Protein AF-A0A821MLI3-F1 (afdb_monomer_lite)

pLDDT: mean 76.92, std 22.89, range [30.97, 98.38]

Sequence (376 aa):
MLDHEKDLEELNEKHSKSLQEERNQSDKREQDLKNELDFIKSSFHSYKINLDKDSTEKVQIKIDEALEDIKKEFRQKEEEMNQKINEAVIKERKNLNARQKMEIENLRKQHQKEIDTIHKTFADSAFDRTRVETLTKELTSTKLELDDTKERATNLALQLKDLEIQHAETTRQLNDFRTRFDEKTKEIEKLYAGRLDQLQLQNADLRNMYMKKCAELVDERALTKQKIDEQVNFTRKQLQRKLLNIRITSAVPLSTDNQTRRLSTCATASQYELSPTRCRSAFATSRPVSATNNISEIDNNNTTDFTLHNIRRETKLRRRASLPITEEEQDIVRYLTSTSVIRRPDSLLSKYNFEYEPTMIKNLSLQDLQETFKSQ

Foldseek 3Di:
DVPVVVVVVVVVVVVVVVVVVVVVVVVVVVVVVVVVVVVVVVVVVVVVVVVVVVVVVVVVVVVVVVVVVVVVVVVVVVVVVVVVVVVVVVVVVVVVVVVVVVVVVVVVVVVVVVVVVVVVVVVVVVVVVVVVVVVVVVVVVVVVVVVVVVVVVVVVVVVVVVVVVVVVVVVVVVVVVVVVVVVVVVVVVVVVVVVVVVVVVVVVVVVVVVVVVVVVVVVVVVVVVVVVVVVVVVVVVVVVVVVVVVVVVDDDDDDDDDDDDDDDDDDDDDDDDDDDDDDDDDDDDDDDDDDDDDDDDDDDPDDPPPVVVVVVVVVVVVVVVPDPQDPVNVVVVVVVVVPPPPDDPDDPDDDDDPPDDPPPPPPPDPVNVVVVVPPD

Secondary structure (DSSP, 8-state):
--HHHHHHHHHHHHHHHHHHHHHHHHHHHHHHHHHHHHHHHHHHHHHHHHHHHHHHHHHHHHHHHHHHHHHHHHHHHHHHHHHHHHHHHHHHHHHHHHHHHHHHHHHHHHHHHHHHHHHHHHHHHHHHHHHHHHHHHHHHHHHHHHHHHHHHHHHHHHHHHHHHHHHHHHHHHHHHHHHHHHHHHHHHHHHHHHHHHHHHHHHHHHHHHHHHHHHHHHHHHHHHHHHHHHHHHHHHHHHHHHHHHHHHH----------------------------------------------------SSSHHHHHHHHHHHHHHHHTTSPPPHHHHHHHHHHHHS----------S---------------TTHHHHTTS--

Radius of gyration: 98.38 Å; chains: 1; bounding box: 174×82×318 Å

Structure (mmCIF, N/CA/C/O backbone):
data_AF-A0A821MLI3-F1
#
_entry.id   AF-A0A821MLI3-F1
#
loop_
_atom_site.group_PDB
_atom_site.id
_atom_site.type_symbol
_atom_site.label_atom_id
_atom_site.label_alt_id
_atom_site.label_comp_id
_atom_site.label_asym_id
_atom_site.label_entity_id
_atom_site.label_seq_id
_atom_site.pdbx_PDB_ins_code
_atom_site.Cartn_x
_atom_site.Cartn_y
_atom_site.Cartn_z
_atom_site.occupancy
_atom_site.B_iso_or_equiv
_atom_site.auth_seq_id
_atom_site.auth_comp_id
_atom_site.auth_asym_id
_atom_site.auth_atom_id
_atom_site.pdbx_PDB_model_num
ATOM 1 N N . MET A 1 1 ? -80.650 -25.398 171.573 1.00 47.91 1 MET A N 1
ATOM 2 C CA . MET A 1 1 ? -79.247 -24.992 171.326 1.00 47.91 1 MET A CA 1
ATOM 3 C C . MET A 1 1 ? -78.532 -25.853 170.281 1.00 47.91 1 MET A C 1
ATOM 5 O O . MET A 1 1 ? -77.489 -25.410 169.842 1.00 47.91 1 MET A O 1
ATOM 9 N N . LEU A 1 2 ? -79.077 -26.995 169.825 1.00 49.56 2 LEU A N 1
ATOM 10 C CA . LEU A 1 2 ? -78.494 -27.788 168.723 1.00 49.56 2 LEU A CA 1
ATOM 11 C C . LEU A 1 2 ? -79.044 -27.456 167.315 1.00 49.56 2 LEU A C 1
ATOM 13 O O . LEU A 1 2 ? -78.436 -27.859 166.334 1.00 49.56 2 LEU A O 1
ATOM 17 N N . ASP A 1 3 ? -80.143 -26.699 167.194 1.00 51.62 3 ASP A N 1
ATOM 18 C CA . ASP A 1 3 ? -80.738 -26.377 165.880 1.00 51.62 3 ASP A CA 1
ATOM 19 C C . ASP A 1 3 ? -80.136 -25.130 165.196 1.00 51.62 3 ASP A C 1
ATOM 21 O O . ASP A 1 3 ? -80.152 -25.034 163.977 1.00 51.62 3 ASP A O 1
ATOM 25 N N . HIS A 1 4 ? -79.523 -24.199 165.941 1.00 52.81 4 HIS A N 1
ATOM 26 C CA . HIS A 1 4 ? -78.941 -22.973 165.360 1.00 52.81 4 HIS A CA 1
ATOM 27 C C . HIS A 1 4 ? -77.564 -23.164 164.707 1.00 52.81 4 HIS A C 1
ATOM 29 O O . HIS A 1 4 ? -77.162 -22.351 163.880 1.00 52.81 4 HIS A O 1
ATOM 35 N N . GLU A 1 5 ? -76.840 -24.221 165.071 1.00 55.66 5 GLU A N 1
ATOM 36 C CA . GLU A 1 5 ? -75.539 -24.561 164.481 1.00 55.66 5 GLU A CA 1
ATOM 37 C C . GLU A 1 5 ? -75.718 -25.153 163.074 1.00 55.66 5 GLU A C 1
ATOM 39 O O . GLU A 1 5 ? -74.959 -24.842 162.159 1.00 55.66 5 GLU A O 1
ATOM 44 N N . LYS A 1 6 ? -76.821 -25.885 162.874 1.00 58.66 6 LYS A N 1
ATOM 45 C CA . LYS A 1 6 ? -77.211 -26.484 161.596 1.00 58.66 6 LYS A CA 1
ATOM 46 C C . LYS A 1 6 ? -77.664 -25.441 160.567 1.00 58.66 6 LYS A C 1
ATOM 48 O O . LYS A 1 6 ? -77.279 -25.524 159.406 1.00 58.66 6 LYS A O 1
ATOM 53 N N . ASP A 1 7 ? -78.400 -24.418 161.007 1.00 58.88 7 ASP A N 1
ATOM 54 C CA . ASP A 1 7 ? -78.823 -23.299 160.149 1.00 58.88 7 ASP A CA 1
ATOM 55 C C . ASP A 1 7 ? -77.639 -22.405 159.723 1.00 58.88 7 ASP A C 1
ATOM 57 O O . ASP A 1 7 ? -77.624 -21.858 158.618 1.00 58.88 7 ASP A O 1
ATOM 61 N N . LEU A 1 8 ? -76.624 -22.258 160.585 1.00 59.97 8 LEU A N 1
ATOM 62 C CA . LEU A 1 8 ? -75.388 -21.526 160.280 1.00 59.97 8 LEU A CA 1
ATOM 63 C C . LEU A 1 8 ? -74.479 -22.306 159.322 1.00 59.97 8 LEU A C 1
ATOM 65 O O . LEU A 1 8 ? -73.904 -21.700 158.415 1.00 59.97 8 LEU A O 1
ATOM 69 N N . GLU A 1 9 ? -74.382 -23.630 159.476 1.00 63.44 9 GLU A N 1
ATOM 70 C CA . GLU A 1 9 ? -73.702 -24.502 158.513 1.00 63.44 9 GLU A CA 1
ATOM 71 C C . GLU A 1 9 ? -74.401 -24.497 157.152 1.00 63.44 9 GLU A C 1
ATOM 73 O O . GLU A 1 9 ? -73.721 -24.307 156.144 1.00 63.44 9 GLU A O 1
ATOM 78 N N . GLU A 1 10 ? -75.735 -24.597 157.097 1.00 65.06 10 GLU A N 1
ATOM 79 C CA . GLU A 1 10 ? -76.485 -24.504 155.837 1.00 65.06 10 GLU A CA 1
ATOM 80 C C . GLU A 1 10 ? -76.305 -23.142 155.156 1.00 65.06 10 GLU A C 1
ATOM 82 O O . GLU A 1 10 ? -76.119 -23.087 153.938 1.00 65.06 10 GLU A O 1
ATOM 87 N N . LEU A 1 11 ? -76.309 -22.035 155.909 1.00 67.75 11 LEU A N 1
ATOM 88 C CA . LEU A 1 11 ? -76.089 -20.697 155.354 1.00 67.75 11 LEU A CA 1
ATOM 89 C C . LEU A 1 11 ? -74.663 -20.536 154.808 1.00 67.75 11 LEU A C 1
ATOM 91 O O . LEU A 1 11 ? -74.484 -19.969 153.729 1.00 67.75 11 LEU A O 1
ATOM 95 N N . ASN A 1 12 ? -73.659 -21.058 155.516 1.00 72.44 12 ASN A N 1
ATOM 96 C CA . ASN A 1 12 ? -72.259 -21.002 155.099 1.00 72.44 12 ASN A CA 1
ATOM 97 C C . ASN A 1 12 ? -71.990 -21.913 153.888 1.00 72.44 12 ASN A C 1
ATOM 99 O O . ASN A 1 12 ? -71.289 -21.518 152.958 1.00 72.44 12 ASN A O 1
ATOM 103 N N . GLU A 1 13 ? -72.627 -23.086 153.827 1.00 73.94 13 GLU A N 1
ATOM 104 C CA . GLU A 1 13 ? -72.616 -23.952 152.645 1.00 73.94 13 GLU A CA 1
ATOM 105 C C . GLU A 1 13 ? -73.266 -23.268 151.438 1.00 73.94 13 GLU A C 1
ATOM 107 O O . GLU A 1 13 ? -72.756 -23.356 150.322 1.00 73.94 13 GLU A O 1
ATOM 112 N N . LYS A 1 14 ? -74.378 -22.554 151.649 1.00 76.88 14 LYS A N 1
ATOM 113 C CA . LYS A 1 14 ? -75.075 -21.807 150.593 1.00 76.88 14 LYS A CA 1
ATOM 114 C C . LYS A 1 14 ? -74.237 -20.633 150.091 1.00 76.88 14 LYS A C 1
ATOM 116 O O . LYS A 1 14 ? -74.159 -20.410 148.885 1.00 76.88 14 LYS A O 1
ATOM 121 N N . HIS A 1 15 ? -73.569 -19.920 150.996 1.00 75.31 15 HIS A N 1
ATOM 122 C CA . HIS A 1 15 ? -72.675 -18.815 150.653 1.00 75.31 15 HIS A CA 1
ATOM 123 C C . HIS A 1 15 ? -71.404 -19.306 149.946 1.00 75.31 15 HIS A C 1
ATOM 125 O O . HIS A 1 15 ? -70.952 -18.677 148.992 1.00 75.31 15 HIS A O 1
ATOM 131 N N . SER A 1 16 ? -70.865 -20.456 150.365 1.00 75.81 16 SER A N 1
ATOM 132 C CA . SER A 1 16 ? -69.746 -21.139 149.710 1.00 75.81 16 SER A CA 1
ATOM 133 C C . SER A 1 16 ? -70.126 -21.616 148.306 1.00 75.81 16 SER A C 1
ATOM 135 O O . SER A 1 16 ? -69.410 -21.318 147.353 1.00 75.81 16 SER A O 1
ATOM 137 N N . LYS A 1 17 ? -71.299 -22.247 148.144 1.00 79.44 17 LYS A N 1
ATOM 138 C CA . LYS A 1 17 ? -71.856 -22.639 146.837 1.00 79.44 17 LYS A CA 1
ATOM 139 C C . LYS A 1 17 ? -72.077 -21.428 145.927 1.00 79.44 17 LYS A C 1
ATOM 141 O O . LYS A 1 17 ? -71.671 -21.470 144.772 1.00 79.44 17 LYS A O 1
ATOM 146 N N . SER A 1 18 ? -72.618 -20.327 146.452 1.00 78.56 18 SER A N 1
ATOM 147 C CA . SER A 1 18 ? -72.823 -19.091 145.683 1.00 78.56 18 SER A CA 1
ATOM 148 C C . SER A 1 18 ? -71.506 -18.434 145.256 1.00 78.56 18 SER A C 1
ATOM 150 O O . SER A 1 18 ? -71.401 -17.982 144.121 1.00 78.56 18 SER A O 1
ATOM 152 N N . LEU A 1 19 ? -70.489 -18.409 146.126 1.00 77.44 19 LEU A N 1
ATOM 153 C CA . LEU A 1 19 ? -69.142 -17.926 145.789 1.00 77.44 19 LEU A CA 1
ATOM 154 C C . LEU A 1 19 ? -68.453 -18.823 144.753 1.00 77.44 19 LEU A C 1
ATOM 156 O O . LEU A 1 19 ? -67.747 -18.325 143.878 1.00 77.44 19 LEU A O 1
ATOM 160 N N . GLN A 1 20 ? -68.663 -20.138 144.839 1.00 80.75 20 GLN A N 1
ATOM 161 C CA . GLN A 1 20 ? -68.159 -21.109 143.871 1.00 80.75 20 GLN A CA 1
ATOM 162 C C . GLN A 1 20 ? -68.834 -20.925 142.502 1.00 80.75 20 GLN A C 1
ATOM 164 O O . GLN A 1 20 ? -68.160 -20.973 141.479 1.00 80.75 20 GLN A O 1
ATOM 169 N N . GLU A 1 21 ? -70.146 -20.682 142.468 1.00 80.00 21 GLU A N 1
ATOM 170 C CA . GLU A 1 21 ? -70.898 -20.401 141.240 1.00 80.00 21 GLU A CA 1
ATOM 171 C C . GLU A 1 21 ? -70.507 -19.065 140.604 1.00 80.00 21 GLU A C 1
ATOM 173 O O . GLU A 1 21 ? -70.314 -19.016 139.392 1.00 80.00 21 GLU A O 1
ATOM 178 N N . GLU A 1 22 ? -70.326 -18.004 141.396 1.00 79.88 22 GLU A N 1
ATOM 179 C CA . GLU A 1 22 ? -69.798 -16.711 140.933 1.00 79.88 22 GLU A CA 1
ATOM 180 C C . GLU A 1 22 ? -68.380 -16.855 140.365 1.00 79.88 22 GLU A C 1
ATOM 182 O O . GLU A 1 22 ? -68.104 -16.331 139.287 1.00 79.88 22 GLU A O 1
ATOM 187 N N . ARG A 1 23 ? -67.500 -17.627 141.024 1.00 81.38 23 ARG A N 1
ATOM 188 C CA . ARG A 1 23 ? -66.168 -17.961 140.487 1.00 81.38 23 ARG A CA 1
ATOM 189 C C . ARG A 1 23 ? -66.261 -18.729 139.177 1.00 81.38 23 ARG A C 1
ATOM 191 O O . ARG A 1 23 ? -65.667 -18.307 138.197 1.00 81.38 23 ARG A O 1
ATOM 198 N N . ASN A 1 24 ? -67.070 -19.784 139.122 1.00 83.56 24 ASN A N 1
ATOM 199 C CA . ASN A 1 24 ? -67.261 -20.571 137.904 1.00 83.56 24 ASN A CA 1
ATOM 200 C C . ASN A 1 24 ? -67.850 -19.727 136.762 1.00 83.56 24 ASN A C 1
ATOM 202 O O . ASN A 1 24 ? -67.479 -19.909 135.605 1.00 83.56 24 ASN A O 1
ATOM 206 N N . GLN A 1 25 ? -68.763 -18.797 137.060 1.00 84.00 25 GLN A N 1
ATOM 207 C CA . GLN A 1 25 ? -69.286 -17.851 136.073 1.00 84.00 25 GLN A CA 1
ATOM 208 C C . GLN A 1 25 ? -68.232 -16.832 135.640 1.00 84.00 25 GLN A C 1
ATOM 210 O O . GLN A 1 25 ? -68.164 -16.519 134.455 1.00 84.00 25 GLN A O 1
ATOM 215 N N . SER A 1 26 ? -67.423 -16.317 136.566 1.00 84.00 26 SER A N 1
ATOM 216 C CA . SER A 1 26 ? -66.326 -15.394 136.269 1.00 84.00 26 SER A CA 1
ATOM 217 C C . SER A 1 26 ? -65.267 -16.055 135.390 1.00 84.00 26 SER A C 1
ATOM 219 O O . SER A 1 26 ? -64.899 -15.486 134.369 1.00 84.00 26 SER A O 1
ATOM 221 N N . ASP A 1 27 ? -64.850 -17.278 135.716 1.00 84.81 27 ASP A N 1
ATOM 222 C CA . ASP A 1 27 ? -63.880 -18.056 134.938 1.00 84.81 27 ASP A CA 1
ATOM 223 C C . ASP A 1 27 ? -64.428 -18.388 133.547 1.00 84.81 27 ASP A C 1
ATOM 225 O O . ASP A 1 27 ? -63.708 -18.333 132.553 1.00 84.81 27 ASP A O 1
ATOM 229 N N . LYS A 1 28 ? -65.734 -18.672 133.449 1.00 85.44 28 LYS A N 1
ATOM 230 C CA . LYS A 1 28 ? -66.403 -18.886 132.163 1.00 85.44 28 LYS A CA 1
ATOM 231 C C . LYS A 1 28 ? -66.433 -17.609 131.320 1.00 85.44 28 LYS A C 1
ATOM 233 O O . LYS A 1 28 ? -66.085 -17.667 130.148 1.00 85.44 28 LYS A O 1
ATOM 238 N N . ARG A 1 29 ? -66.749 -16.454 131.922 1.00 85.56 29 ARG A N 1
ATOM 239 C CA . ARG A 1 29 ? -66.659 -15.142 131.250 1.00 85.56 29 ARG A CA 1
ATOM 240 C C . ARG A 1 29 ? -65.222 -14.819 130.831 1.00 85.56 29 ARG A C 1
ATOM 242 O O . ARG A 1 29 ? -65.019 -14.299 129.741 1.00 85.56 29 ARG A O 1
ATOM 249 N N . GLU A 1 30 ? -64.227 -15.126 131.661 1.00 85.38 30 GLU A N 1
ATOM 250 C CA . GLU A 1 30 ? -62.812 -14.929 131.324 1.00 85.38 30 GLU A CA 1
ATOM 251 C C . GLU A 1 30 ? -62.387 -15.824 130.152 1.00 85.38 30 GLU A C 1
ATOM 253 O O . GLU A 1 30 ? -61.686 -15.372 129.245 1.00 85.38 30 GLU A O 1
ATOM 258 N N . GLN A 1 31 ? -62.842 -17.077 130.139 1.00 87.19 31 GLN A N 1
ATOM 259 C CA . GLN A 1 31 ? -62.582 -18.012 129.052 1.00 87.19 31 GLN A CA 1
ATOM 260 C C . GLN A 1 31 ? -63.255 -17.565 127.747 1.00 87.19 31 GLN A C 1
ATOM 262 O O . GLN A 1 31 ? -62.620 -17.619 126.695 1.00 87.19 31 GLN A O 1
ATOM 267 N N . ASP A 1 32 ? -64.495 -17.076 127.809 1.00 86.62 32 ASP A N 1
ATOM 268 C CA . ASP A 1 32 ? -65.212 -16.529 126.652 1.00 86.62 32 ASP A CA 1
ATOM 269 C C . ASP A 1 32 ? -64.492 -15.289 126.094 1.00 86.62 32 ASP A C 1
ATOM 271 O O . ASP A 1 32 ? -64.234 -15.217 124.893 1.00 86.62 32 ASP A O 1
ATOM 275 N N . LEU A 1 33 ? -64.047 -14.370 126.962 1.00 88.12 33 LEU A N 1
ATOM 276 C CA . LEU A 1 33 ? -63.253 -13.200 126.565 1.00 88.12 33 LEU A CA 1
ATOM 277 C C . LEU A 1 33 ? -61.889 -13.580 125.971 1.00 88.12 33 LEU A C 1
ATOM 279 O O . LEU A 1 33 ? -61.435 -12.941 125.023 1.00 88.12 33 LEU A O 1
ATOM 283 N N . LYS A 1 34 ? -61.221 -14.618 126.490 1.00 90.19 34 LYS A N 1
ATOM 284 C CA . LYS A 1 34 ? -59.984 -15.158 125.895 1.00 90.19 34 LYS A CA 1
ATOM 285 C C . LYS A 1 34 ? -60.238 -15.743 124.509 1.00 90.19 34 LYS A C 1
ATOM 287 O O . LYS A 1 34 ? -59.481 -15.448 123.588 1.00 90.19 34 LYS A O 1
ATOM 292 N N . ASN A 1 35 ? -61.313 -16.512 124.351 1.00 90.00 35 ASN A N 1
ATOM 293 C CA . ASN A 1 35 ? -61.699 -17.082 123.062 1.00 90.00 35 ASN A CA 1
ATOM 294 C C . ASN A 1 35 ? -62.021 -15.975 122.040 1.00 90.00 35 ASN A C 1
ATOM 296 O O . ASN A 1 35 ? -61.581 -16.056 120.894 1.00 90.00 35 ASN A O 1
ATOM 300 N N . GLU A 1 36 ? -62.726 -14.914 122.450 1.00 89.81 36 GLU A N 1
ATOM 301 C CA . GLU A 1 36 ? -62.981 -13.736 121.608 1.00 89.81 36 GLU A CA 1
ATOM 302 C C . GLU A 1 36 ? -61.688 -12.992 121.251 1.00 89.81 36 GLU A C 1
ATOM 304 O O . GLU A 1 36 ? -61.474 -12.645 120.089 1.00 89.81 36 GLU A O 1
ATOM 309 N N . LEU A 1 37 ? -60.789 -12.791 122.219 1.00 91.00 37 LEU A N 1
ATOM 310 C CA . LEU A 1 37 ? -59.486 -12.168 121.988 1.00 91.00 37 LEU A CA 1
ATOM 311 C C . LEU A 1 37 ? -58.662 -12.966 120.964 1.00 91.00 37 LEU A C 1
ATOM 313 O O . LEU A 1 37 ? -58.059 -12.378 120.065 1.00 91.00 37 LEU A O 1
ATOM 317 N N . ASP A 1 38 ? -58.641 -14.292 121.072 1.00 90.00 38 ASP A N 1
ATOM 318 C CA . ASP A 1 38 ? -57.894 -15.168 120.166 1.00 90.00 38 ASP A CA 1
ATOM 319 C C . ASP A 1 38 ? -58.545 -15.271 118.778 1.00 90.00 38 ASP A C 1
ATOM 321 O O . ASP A 1 38 ? -57.839 -15.305 117.761 1.00 90.00 38 ASP A O 1
ATOM 325 N N . PHE A 1 39 ? -59.878 -15.211 118.705 1.00 93.94 39 PHE A N 1
ATOM 326 C CA . PHE A 1 39 ? -60.609 -15.070 117.446 1.00 93.94 39 PHE A CA 1
ATOM 327 C C . PHE A 1 39 ? -60.286 -13.742 116.748 1.00 93.94 39 PHE A C 1
ATOM 329 O O . PHE A 1 39 ? -59.982 -13.730 115.551 1.00 93.94 39 PHE A O 1
ATOM 336 N N . ILE A 1 40 ? -60.288 -12.624 117.483 1.00 93.00 40 ILE A N 1
ATOM 337 C CA . ILE A 1 40 ? -59.942 -11.300 116.946 1.00 93.00 40 ILE A CA 1
ATOM 338 C C . ILE A 1 40 ? -58.481 -11.276 116.498 1.00 93.00 40 ILE A C 1
ATOM 340 O O . ILE A 1 40 ? -58.194 -10.808 115.398 1.00 93.00 40 ILE A O 1
ATOM 344 N N . LYS A 1 41 ? -57.551 -11.827 117.290 1.00 92.38 41 LYS A N 1
ATOM 345 C CA . LYS A 1 41 ? -56.138 -11.950 116.896 1.00 92.38 41 LYS A CA 1
ATOM 346 C C . LYS A 1 41 ? -55.977 -12.764 115.614 1.00 92.38 41 LYS A C 1
ATOM 348 O O . LYS A 1 41 ? -55.250 -12.329 114.725 1.00 92.38 41 LYS A O 1
ATOM 353 N N . SER A 1 42 ? -56.665 -13.899 115.490 1.00 92.12 42 SER A N 1
ATOM 354 C CA . SER A 1 42 ? -56.622 -14.735 114.280 1.00 92.12 42 SER A CA 1
ATOM 355 C C . SER A 1 42 ? -57.233 -14.030 113.068 1.00 92.12 42 SER A C 1
ATOM 357 O O . SER A 1 42 ? -56.669 -14.079 111.973 1.00 92.12 42 SER A O 1
ATOM 359 N N . SER A 1 43 ? -58.344 -13.313 113.262 1.00 91.88 43 SER A N 1
ATOM 360 C CA . SER A 1 43 ? -58.999 -12.513 112.220 1.00 91.88 43 SER A CA 1
ATOM 361 C C . SER A 1 43 ? -58.109 -11.358 111.758 1.00 91.88 43 SER A C 1
ATOM 363 O O . SER A 1 43 ? -57.945 -11.139 110.560 1.00 91.88 43 SER A O 1
ATOM 365 N N . PHE A 1 44 ? -57.459 -10.660 112.694 1.00 94.00 44 PHE A N 1
ATOM 366 C CA . PHE A 1 44 ? -56.524 -9.577 112.397 1.00 94.00 44 PHE A CA 1
ATOM 367 C C . PHE A 1 44 ? -55.249 -10.090 111.723 1.00 94.00 44 PHE A C 1
ATOM 369 O O . PHE A 1 44 ? -54.750 -9.471 110.786 1.00 94.00 44 PHE A O 1
ATOM 376 N N . HIS A 1 45 ? -54.732 -11.243 112.153 1.00 92.44 45 HIS A N 1
ATOM 377 C CA . HIS A 1 45 ? -53.590 -11.887 111.511 1.00 92.44 45 HIS A CA 1
ATOM 378 C C . HIS A 1 45 ? -53.919 -12.306 110.073 1.00 92.44 45 HIS A C 1
ATOM 380 O O . HIS A 1 45 ? -53.143 -12.020 109.164 1.00 92.44 45 HIS A O 1
ATOM 386 N N . SER A 1 46 ? -55.101 -12.887 109.849 1.00 93.06 46 SER A N 1
ATOM 387 C CA . SER A 1 46 ? -55.591 -13.239 108.509 1.00 93.06 46 SER A CA 1
ATOM 388 C C . SER A 1 46 ? -55.772 -12.002 107.629 1.00 93.06 46 SER A C 1
ATOM 390 O O . SER A 1 46 ? -55.351 -11.999 106.475 1.00 93.06 46 SER A O 1
ATOM 392 N N . TYR A 1 47 ? -56.332 -10.920 108.181 1.00 94.56 47 TYR A N 1
ATOM 393 C CA . TYR A 1 47 ? -56.436 -9.637 107.486 1.00 94.56 47 TYR A CA 1
ATOM 394 C C . TYR A 1 47 ? -55.059 -9.080 107.112 1.00 94.56 47 TYR A C 1
ATOM 396 O O . TYR A 1 47 ? -54.865 -8.667 105.974 1.00 94.56 47 TYR A O 1
ATOM 404 N N . LYS A 1 48 ? -54.088 -9.112 108.032 1.00 94.62 48 LYS A N 1
ATOM 405 C CA . LYS A 1 48 ? -52.716 -8.660 107.771 1.00 94.62 48 LYS A CA 1
ATOM 406 C C . LYS A 1 48 ? -52.054 -9.473 106.656 1.00 94.62 48 LYS A C 1
ATOM 408 O O . LYS A 1 48 ? -51.501 -8.877 105.742 1.00 94.62 48 LYS A O 1
ATOM 413 N N . ILE A 1 49 ? -52.153 -10.805 106.699 1.00 93.56 49 ILE A N 1
ATOM 414 C CA . ILE A 1 49 ? -51.621 -11.686 105.644 1.00 93.56 49 ILE A CA 1
ATOM 415 C C . ILE A 1 49 ? -52.259 -11.356 104.292 1.00 93.56 49 ILE A C 1
ATOM 417 O O . ILE A 1 49 ? -51.551 -11.240 103.296 1.00 93.56 49 ILE A O 1
ATOM 421 N N . ASN A 1 50 ? -53.583 -11.183 104.254 1.00 93.06 50 ASN A N 1
ATOM 422 C CA . ASN A 1 50 ? -54.288 -10.843 103.020 1.00 93.06 50 ASN A CA 1
ATOM 423 C C . ASN A 1 50 ? -53.904 -9.451 102.509 1.00 93.06 50 ASN A C 1
ATOM 425 O O . ASN A 1 50 ? -53.700 -9.286 101.315 1.00 93.06 50 ASN A O 1
ATOM 429 N N . LEU A 1 51 ? -53.740 -8.468 103.397 1.00 94.00 51 LEU A N 1
ATOM 430 C CA . LEU A 1 51 ? -53.297 -7.125 103.031 1.00 94.00 51 LEU A CA 1
ATOM 431 C C . LEU A 1 51 ? -51.870 -7.132 102.466 1.00 94.00 51 LEU A C 1
ATOM 433 O O . LEU A 1 51 ? -51.611 -6.475 101.458 1.00 94.00 51 LEU A O 1
ATOM 437 N N . ASP A 1 52 ? -50.956 -7.880 103.089 1.00 93.31 52 ASP A N 1
ATOM 438 C CA . ASP A 1 52 ? -49.583 -8.044 102.604 1.00 93.31 52 ASP A CA 1
ATOM 439 C C . ASP A 1 52 ? -49.585 -8.735 101.235 1.00 93.31 52 ASP A C 1
ATOM 441 O O . ASP A 1 52 ? -48.927 -8.264 100.307 1.00 93.31 52 ASP A O 1
ATOM 445 N N . LYS A 1 53 ? -50.394 -9.789 101.070 1.00 94.19 53 LYS A N 1
ATOM 446 C CA . LYS A 1 53 ? -50.566 -10.487 99.793 1.00 94.19 53 LYS A CA 1
ATOM 447 C C . LYS A 1 53 ? -51.105 -9.553 98.704 1.00 94.19 53 LYS A C 1
ATOM 449 O O . LYS A 1 53 ? -50.453 -9.416 97.672 1.00 94.19 53 LYS A O 1
ATOM 454 N N . ASP A 1 54 ? -52.203 -8.844 98.956 1.00 93.06 54 ASP A N 1
ATOM 455 C CA . ASP A 1 54 ? -52.795 -7.879 98.019 1.00 93.06 54 ASP A CA 1
ATOM 456 C C . ASP A 1 54 ? -51.812 -6.756 97.655 1.00 93.06 54 ASP A C 1
ATOM 458 O O . ASP A 1 54 ? -51.753 -6.305 96.509 1.00 93.06 54 ASP A O 1
ATOM 462 N N . SER A 1 55 ? -51.029 -6.283 98.630 1.00 92.38 55 SER A N 1
ATOM 463 C CA . SER A 1 55 ? -49.988 -5.279 98.410 1.00 92.38 55 SER A CA 1
ATOM 464 C C . SER A 1 55 ? -48.876 -5.820 97.507 1.00 92.38 55 SER A C 1
ATOM 466 O O . SER A 1 55 ? -48.516 -5.172 96.521 1.00 92.38 55 SER A O 1
ATOM 468 N N . THR A 1 56 ? -48.375 -7.029 97.783 1.00 94.94 56 THR A N 1
ATOM 469 C CA . THR A 1 56 ? -47.343 -7.673 96.954 1.00 94.94 56 THR A CA 1
ATOM 470 C C . THR A 1 56 ? -47.831 -7.964 95.539 1.00 94.94 56 THR A C 1
ATOM 472 O O . THR A 1 56 ? -47.100 -7.698 94.592 1.00 94.94 56 THR A O 1
ATOM 475 N N . GLU A 1 57 ? -49.074 -8.419 95.368 1.00 94.75 57 GLU A N 1
ATOM 476 C CA . GLU A 1 57 ? -49.666 -8.698 94.058 1.00 94.75 57 GLU A CA 1
ATOM 477 C C . GLU A 1 57 ? -49.822 -7.414 93.233 1.00 94.75 57 GLU A C 1
ATOM 479 O O . GLU A 1 57 ? -49.422 -7.375 92.073 1.00 94.75 57 GLU A O 1
ATOM 484 N N . LYS A 1 58 ? -50.279 -6.310 93.843 1.00 95.00 58 LYS A N 1
ATOM 485 C CA . LYS A 1 58 ? -50.334 -4.996 93.174 1.00 95.00 58 LYS A CA 1
ATOM 486 C C . LYS A 1 58 ? -48.960 -4.489 92.750 1.00 95.00 58 LYS A C 1
ATOM 488 O O . LYS A 1 58 ? -48.841 -3.870 91.694 1.00 95.00 58 LYS A O 1
ATOM 493 N N . VAL A 1 59 ? -47.935 -4.688 93.579 1.00 94.12 59 VAL A N 1
ATOM 494 C CA . VAL A 1 59 ? -46.558 -4.315 93.224 1.00 94.12 59 VAL A CA 1
ATOM 495 C C . VAL A 1 59 ? -46.050 -5.195 92.086 1.00 94.12 59 VAL A C 1
ATOM 497 O O . VAL A 1 59 ? -45.475 -4.663 91.141 1.00 94.12 59 VAL A O 1
ATOM 500 N N . GLN A 1 60 ? -46.314 -6.501 92.130 1.00 95.00 60 GLN A N 1
ATOM 501 C CA . GLN A 1 60 ? -45.906 -7.431 91.083 1.00 95.00 60 GLN A CA 1
ATOM 502 C C . GLN A 1 60 ? -46.561 -7.097 89.740 1.00 95.00 60 GLN A C 1
ATOM 504 O O . GLN A 1 60 ? -45.855 -6.992 88.745 1.00 95.00 60 GLN A O 1
ATOM 509 N N . ILE A 1 61 ? -47.868 -6.817 89.724 1.00 95.25 61 ILE A N 1
ATOM 510 C CA . ILE A 1 61 ? -48.586 -6.385 88.515 1.00 95.25 61 ILE A CA 1
ATOM 511 C C . ILE A 1 61 ? -47.941 -5.128 87.922 1.00 95.25 61 ILE A C 1
ATOM 513 O O . ILE A 1 61 ? -47.663 -5.093 86.730 1.00 95.25 61 ILE A O 1
ATOM 517 N N . LYS A 1 62 ? -47.627 -4.120 88.749 1.00 95.31 62 LYS A N 1
ATOM 518 C CA . LYS A 1 62 ? -46.953 -2.898 88.274 1.00 95.31 62 LYS A CA 1
ATOM 519 C C . LYS A 1 62 ? -45.558 -3.168 87.711 1.00 95.31 62 LYS A C 1
ATOM 521 O O . LYS A 1 62 ? -45.147 -2.499 86.767 1.00 95.31 62 LYS A O 1
ATOM 526 N N . ILE A 1 63 ? -44.817 -4.104 88.306 1.00 94.44 63 ILE A N 1
ATOM 527 C CA . ILE A 1 63 ? -43.507 -4.525 87.796 1.00 94.44 63 ILE A CA 1
ATOM 528 C C . ILE A 1 63 ? -43.676 -5.214 86.440 1.00 94.44 63 ILE A C 1
ATOM 530 O O . ILE A 1 63 ? -42.951 -4.881 85.505 1.00 94.44 63 ILE A O 1
ATOM 534 N N . ASP A 1 64 ? -44.639 -6.125 86.315 1.00 94.94 64 ASP A N 1
ATOM 535 C CA . ASP A 1 64 ? -44.893 -6.868 85.081 1.00 94.94 64 ASP A CA 1
ATOM 536 C C . ASP A 1 64 ? -45.374 -5.941 83.950 1.00 94.94 64 ASP A C 1
ATOM 538 O O . ASP A 1 64 ? -44.879 -6.043 82.828 1.00 94.94 64 ASP A O 1
ATOM 542 N N . GLU A 1 65 ? -46.259 -4.983 84.249 1.00 95.19 65 GLU A N 1
ATOM 543 C CA . GLU A 1 65 ? -46.692 -3.931 83.317 1.00 95.19 65 GLU A CA 1
ATOM 544 C C . GLU A 1 65 ? -45.504 -3.086 82.835 1.00 95.19 65 GLU A C 1
ATOM 546 O O . GLU A 1 65 ? -45.293 -2.944 81.630 1.00 95.19 65 GLU A O 1
ATOM 551 N N . ALA A 1 66 ? -44.671 -2.594 83.760 1.00 94.69 66 ALA A N 1
ATOM 552 C CA . ALA A 1 66 ? -43.492 -1.803 83.413 1.00 94.69 66 ALA A CA 1
ATOM 553 C C . ALA A 1 66 ? -42.475 -2.603 82.580 1.00 94.69 66 ALA A C 1
ATOM 555 O O . ALA A 1 66 ? -41.876 -2.070 81.643 1.00 94.69 66 ALA A O 1
ATOM 556 N N . LEU A 1 67 ? -42.280 -3.890 82.888 1.00 95.50 67 LEU A N 1
ATOM 557 C CA . LEU A 1 67 ? -41.423 -4.773 82.097 1.00 95.50 67 LEU A CA 1
ATOM 558 C C . LEU A 1 67 ? -41.969 -4.972 80.683 1.00 95.50 67 LEU A C 1
ATOM 560 O O . LEU A 1 67 ? -41.184 -5.031 79.733 1.00 95.50 67 LEU A O 1
ATOM 564 N N . GLU A 1 68 ? -43.285 -5.077 80.524 1.00 95.75 68 GLU A N 1
ATOM 565 C CA . GLU A 1 68 ? -43.882 -5.307 79.214 1.00 95.75 68 GLU A CA 1
ATOM 566 C C . GLU A 1 68 ? -43.895 -4.048 78.341 1.00 95.75 68 GLU A C 1
ATOM 568 O O . GLU A 1 68 ? -43.640 -4.148 77.136 1.00 95.75 68 GLU A O 1
ATOM 573 N N . ASP A 1 69 ? -44.045 -2.867 78.946 1.00 95.44 69 ASP A N 1
ATOM 574 C CA . ASP A 1 69 ? -43.830 -1.580 78.278 1.00 95.44 69 ASP A CA 1
ATOM 575 C C . ASP A 1 69 ? -42.380 -1.438 77.794 1.00 95.44 69 ASP A C 1
ATOM 577 O O . ASP A 1 69 ? -42.150 -1.144 76.618 1.00 95.44 69 ASP A O 1
ATOM 581 N N . ILE A 1 70 ? -41.393 -1.759 78.642 1.00 95.19 70 ILE A N 1
ATOM 582 C CA . ILE A 1 70 ? -39.971 -1.749 78.253 1.00 95.19 70 ILE A CA 1
ATOM 583 C C . ILE A 1 70 ? -39.716 -2.718 77.090 1.00 95.19 70 ILE A C 1
ATOM 585 O O . ILE A 1 70 ? -39.047 -2.359 76.118 1.00 95.19 70 ILE A O 1
ATOM 589 N N . LYS A 1 71 ? -40.264 -3.942 77.136 1.00 96.31 71 LYS A N 1
ATOM 590 C CA . LYS A 1 71 ? -40.126 -4.902 76.025 1.00 96.31 71 LYS A CA 1
ATOM 591 C C . LYS A 1 71 ? -40.785 -4.395 74.747 1.00 96.31 71 LYS A C 1
ATOM 593 O O . LYS A 1 71 ? -40.265 -4.632 73.658 1.00 96.31 71 LYS A O 1
ATOM 598 N N . LYS A 1 72 ? -41.935 -3.727 74.848 1.00 96.12 72 LYS A N 1
ATOM 599 C CA . LYS A 1 72 ? -42.634 -3.151 73.695 1.00 96.12 72 LYS A CA 1
ATOM 600 C C . LYS A 1 72 ? -41.830 -2.017 73.063 1.00 96.12 72 LYS A C 1
ATOM 602 O O . LYS A 1 72 ? -41.667 -2.030 71.845 1.00 96.12 72 LYS A O 1
ATOM 607 N N . GLU A 1 73 ? -41.277 -1.105 73.859 1.00 95.62 73 GLU A N 1
ATOM 608 C CA . GLU A 1 73 ? -40.384 -0.053 73.358 1.00 95.62 73 GLU A CA 1
ATOM 609 C C . GLU A 1 73 ? -39.125 -0.632 72.706 1.00 95.62 73 GLU A C 1
ATOM 611 O O . GLU A 1 73 ? -38.691 -0.147 71.661 1.00 95.62 73 GLU A O 1
ATOM 616 N N . PHE A 1 74 ? -38.548 -1.687 73.291 1.00 95.94 74 PHE A N 1
ATOM 617 C CA . PHE A 1 74 ? -37.373 -2.345 72.723 1.00 95.94 74 PHE A CA 1
ATOM 618 C C . PHE A 1 74 ? -37.686 -2.963 71.357 1.00 95.94 74 PHE A C 1
ATOM 620 O O . PHE A 1 74 ? -36.959 -2.709 70.399 1.00 95.94 74 PHE A O 1
ATOM 627 N N . ARG A 1 75 ? -38.810 -3.687 71.241 1.00 96.19 75 ARG A N 1
ATOM 628 C CA . ARG A 1 75 ? -39.293 -4.245 69.965 1.00 96.19 75 ARG A CA 1
ATOM 629 C C . ARG A 1 75 ? -39.534 -3.154 68.921 1.00 96.19 75 ARG A C 1
ATOM 631 O O . ARG A 1 75 ? -39.090 -3.297 67.789 1.00 96.19 75 ARG A O 1
ATOM 638 N N . GLN A 1 76 ? -40.162 -2.041 69.302 1.00 96.38 76 GLN A N 1
ATOM 639 C CA . GLN A 1 76 ? -40.382 -0.913 68.389 1.00 96.38 76 GLN A CA 1
ATOM 640 C C . GLN A 1 76 ? -39.064 -0.300 67.901 1.00 96.38 76 GLN A C 1
ATOM 642 O O . GLN A 1 76 ? -38.890 -0.092 66.702 1.00 96.38 76 GLN A O 1
ATOM 647 N N . LYS A 1 77 ? -38.103 -0.057 68.801 1.00 95.75 77 LYS A N 1
ATOM 648 C CA . LYS A 1 77 ? -36.782 0.466 68.415 1.00 95.75 77 LYS A CA 1
ATOM 649 C C . LYS A 1 77 ? -36.002 -0.507 67.535 1.00 95.75 77 LYS A C 1
ATOM 651 O O . LYS A 1 77 ? -35.308 -0.071 66.617 1.00 95.75 77 LYS A O 1
ATOM 656 N N . GLU A 1 78 ? -36.113 -1.805 67.798 1.00 95.88 78 GLU A N 1
ATOM 657 C CA . GLU A 1 78 ? -35.510 -2.852 66.976 1.00 95.88 78 GLU A CA 1
ATOM 658 C C . GLU A 1 78 ? -36.121 -2.873 65.566 1.00 95.88 78 GLU A C 1
ATOM 660 O O . GLU A 1 78 ? -35.386 -2.878 64.579 1.00 95.88 78 GLU A O 1
ATOM 665 N N . GLU A 1 79 ? -37.449 -2.794 65.450 1.00 96.44 79 GLU A N 1
ATOM 666 C CA . GLU A 1 79 ? -38.154 -2.698 64.167 1.00 96.44 79 GLU A CA 1
ATOM 667 C C . GLU A 1 79 ? -37.762 -1.438 63.383 1.00 96.44 79 GLU A C 1
ATOM 669 O O . GLU A 1 79 ? -37.436 -1.533 62.198 1.00 96.44 79 GLU A O 1
ATOM 674 N N . GLU A 1 80 ? -37.721 -0.270 64.030 1.00 96.44 80 GLU A N 1
ATOM 675 C CA . GLU A 1 80 ? -37.290 0.984 63.399 1.00 96.44 80 GLU A CA 1
ATOM 676 C C . GLU A 1 80 ? -35.838 0.920 62.909 1.00 96.44 80 GLU A C 1
ATOM 678 O O . GLU A 1 80 ? -35.512 1.397 61.816 1.00 96.44 80 GLU A O 1
ATOM 683 N N . MET A 1 81 ? -34.941 0.339 63.711 1.00 95.62 81 MET A N 1
ATOM 684 C CA . MET A 1 81 ? -33.543 0.161 63.329 1.00 95.62 81 MET A CA 1
ATOM 685 C C . MET A 1 81 ? -33.422 -0.803 62.145 1.00 95.62 81 MET A C 1
ATOM 687 O O . MET A 1 81 ? -32.729 -0.494 61.174 1.00 95.62 81 MET A O 1
ATOM 691 N N . ASN A 1 82 ? -34.140 -1.927 62.182 1.00 96.06 82 ASN A N 1
ATOM 692 C CA . ASN A 1 82 ? -34.169 -2.904 61.096 1.00 96.06 82 ASN A CA 1
ATOM 693 C C . ASN A 1 82 ? -34.728 -2.302 59.798 1.00 96.06 82 ASN A C 1
ATOM 695 O O . ASN A 1 82 ? -34.190 -2.563 58.720 1.00 96.06 82 ASN A O 1
ATOM 699 N N . GLN A 1 83 ? -35.753 -1.448 59.878 1.00 96.94 83 GLN A N 1
ATOM 700 C CA . GLN A 1 83 ? -36.270 -0.709 58.723 1.00 96.94 83 GLN A CA 1
ATOM 701 C C . GLN A 1 83 ? -35.213 0.232 58.134 1.00 96.94 83 GLN A C 1
ATOM 703 O O . GLN A 1 83 ? -34.944 0.162 56.935 1.00 96.94 83 GLN A O 1
ATOM 708 N N . LYS A 1 84 ? -34.544 1.042 58.966 1.00 96.94 84 LYS A N 1
ATOM 709 C CA . LYS A 1 84 ? -33.477 1.956 58.514 1.00 96.94 84 LYS A CA 1
ATOM 710 C C . LYS A 1 84 ? -32.312 1.215 57.858 1.00 96.94 84 LYS A C 1
ATOM 712 O O . LYS A 1 84 ? -31.811 1.656 56.823 1.00 96.94 84 LYS A O 1
ATOM 717 N N . ILE A 1 85 ? -31.894 0.084 58.430 1.00 96.62 85 ILE A N 1
ATOM 718 C CA . ILE A 1 85 ? -30.840 -0.765 57.856 1.00 96.62 85 ILE A CA 1
ATOM 719 C C . ILE A 1 85 ? -31.288 -1.310 56.497 1.00 96.62 85 ILE A C 1
ATOM 721 O O . ILE A 1 85 ? -30.553 -1.188 55.517 1.00 96.62 85 ILE A O 1
ATOM 725 N N . ASN A 1 86 ? -32.505 -1.849 56.400 1.00 96.25 86 ASN A N 1
ATOM 726 C CA . ASN A 1 86 ? -33.030 -2.379 55.142 1.00 96.25 86 ASN A CA 1
ATOM 727 C C . ASN A 1 86 ? -33.141 -1.301 54.055 1.00 96.25 86 ASN A C 1
ATOM 729 O O . ASN A 1 86 ? -32.750 -1.537 52.910 1.00 96.25 86 ASN A O 1
ATOM 733 N N . GLU A 1 87 ? -33.616 -0.103 54.395 1.00 97.25 87 GLU A N 1
ATOM 734 C CA . GLU A 1 87 ? -33.672 1.028 53.465 1.00 97.25 87 GLU A CA 1
ATOM 735 C C . GLU A 1 87 ? -32.279 1.441 52.975 1.00 97.25 87 GLU A C 1
ATOM 737 O O . GLU A 1 87 ? -32.086 1.648 51.770 1.00 97.25 87 GLU A O 1
ATOM 742 N N . ALA A 1 88 ? -31.295 1.512 53.879 1.00 96.94 88 ALA A N 1
ATOM 743 C CA . ALA A 1 88 ? -29.910 1.819 53.537 1.00 96.94 88 ALA A CA 1
ATOM 744 C C . ALA A 1 88 ? -29.314 0.763 52.592 1.00 96.94 88 ALA A C 1
ATOM 746 O O . ALA A 1 88 ? -28.775 1.120 51.542 1.00 96.94 88 ALA A O 1
ATOM 747 N N . VAL A 1 89 ? -29.501 -0.526 52.893 1.00 97.56 89 VAL A N 1
ATOM 748 C CA . VAL A 1 89 ? -29.034 -1.646 52.058 1.00 97.56 89 VAL A CA 1
ATOM 749 C C . VAL A 1 89 ? -29.686 -1.617 50.674 1.00 97.56 89 VAL A C 1
ATOM 751 O O . VAL A 1 89 ? -29.003 -1.763 49.658 1.00 97.56 89 VAL A O 1
ATOM 754 N N . ILE A 1 90 ? -30.999 -1.382 50.589 1.00 97.06 90 ILE A N 1
ATOM 755 C CA . ILE A 1 90 ? -31.707 -1.284 49.303 1.00 97.06 90 ILE A CA 1
ATOM 756 C C . ILE A 1 90 ? -31.178 -0.100 48.487 1.00 97.06 90 ILE A C 1
ATOM 758 O O . ILE A 1 90 ? -30.986 -0.223 47.271 1.00 97.06 90 ILE A O 1
ATOM 762 N N . LYS A 1 91 ? -30.937 1.046 49.131 1.00 97.50 91 LYS A N 1
ATOM 763 C CA . LYS A 1 91 ? -30.405 2.245 48.475 1.00 97.50 91 LYS A CA 1
ATOM 764 C C . LYS A 1 91 ? -28.983 2.022 47.965 1.00 97.50 91 LYS A C 1
ATOM 766 O O . LYS A 1 91 ? -28.710 2.330 46.805 1.00 97.50 91 LYS A O 1
ATOM 771 N N . GLU A 1 92 ? -28.100 1.442 48.775 1.00 96.81 92 GLU A N 1
ATOM 772 C CA . GLU A 1 92 ? -26.744 1.090 48.344 1.00 96.81 92 GLU A CA 1
ATOM 773 C C . GLU A 1 92 ? -26.757 0.082 47.200 1.00 96.81 92 GLU A C 1
ATOM 775 O O . GLU A 1 92 ? -26.079 0.297 46.196 1.00 96.81 92 GLU A O 1
ATOM 780 N N . ARG A 1 93 ? -27.598 -0.955 47.274 1.00 97.44 93 ARG A N 1
ATOM 781 C CA . ARG A 1 93 ? -27.733 -1.945 46.198 1.00 97.44 93 ARG A CA 1
ATOM 782 C C . ARG A 1 93 ? -28.202 -1.311 44.888 1.00 97.44 93 ARG A C 1
ATOM 784 O O . ARG A 1 93 ? -27.687 -1.650 43.824 1.00 97.44 93 ARG A O 1
ATOM 791 N N . LYS A 1 94 ? -29.154 -0.372 44.940 1.00 97.56 94 LYS A N 1
ATOM 792 C CA . LYS A 1 94 ? -29.597 0.393 43.760 1.00 97.56 94 LYS A CA 1
ATOM 793 C C . LYS A 1 94 ? -28.464 1.245 43.185 1.00 97.56 94 LYS A C 1
ATOM 795 O O . LYS A 1 94 ? -28.257 1.225 41.973 1.00 97.56 94 LYS A O 1
ATOM 800 N N . ASN A 1 95 ? -27.715 1.942 44.038 1.00 97.50 95 ASN A N 1
ATOM 801 C CA . ASN A 1 95 ? -26.585 2.773 43.621 1.00 97.50 95 ASN A CA 1
ATOM 802 C C . ASN A 1 95 ? -25.454 1.939 43.006 1.00 97.50 95 ASN A C 1
ATOM 804 O O . ASN A 1 95 ? -24.920 2.309 41.961 1.00 97.50 95 ASN A O 1
ATOM 808 N N . LEU A 1 96 ? -25.121 0.799 43.616 1.00 97.06 96 LEU A N 1
ATOM 809 C CA . LEU A 1 96 ? -24.112 -0.129 43.114 1.00 97.06 96 LEU A CA 1
ATOM 810 C C . LEU A 1 96 ? -24.518 -0.686 41.746 1.00 97.06 96 LEU A C 1
ATOM 812 O O . LEU A 1 96 ? -23.740 -0.603 40.800 1.00 97.06 96 LEU A O 1
ATOM 816 N N . ASN A 1 97 ? -25.764 -1.147 41.608 1.00 97.69 97 ASN A N 1
ATOM 817 C CA . ASN A 1 97 ? -26.293 -1.623 40.330 1.00 97.69 97 ASN A CA 1
ATOM 818 C C . ASN A 1 97 ? -26.276 -0.532 39.247 1.00 97.69 97 ASN A C 1
ATOM 820 O O . ASN A 1 97 ? -26.005 -0.826 38.085 1.00 97.69 97 ASN A O 1
ATOM 824 N N . ALA A 1 98 ? -26.569 0.724 39.598 1.00 97.75 98 ALA A N 1
ATOM 825 C CA . ALA A 1 98 ? -26.509 1.837 38.651 1.00 97.75 98 ALA A CA 1
ATOM 826 C C . ALA A 1 98 ? -25.071 2.108 38.179 1.00 97.75 98 ALA A C 1
ATOM 828 O O . ALA A 1 98 ? -24.848 2.251 36.978 1.00 97.75 98 ALA A O 1
ATOM 829 N N . ARG A 1 99 ? -24.093 2.107 39.098 1.00 97.25 99 ARG A N 1
ATOM 830 C CA . ARG A 1 99 ? -22.666 2.256 38.760 1.00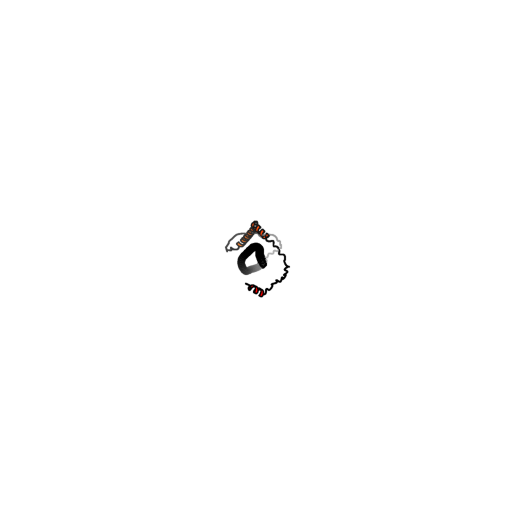 97.25 99 ARG A CA 1
ATOM 831 C C . ARG A 1 99 ? -22.172 1.117 37.872 1.00 97.25 99 ARG A C 1
ATOM 833 O O . ARG A 1 99 ? -21.598 1.386 36.825 1.00 97.25 99 ARG A O 1
ATOM 840 N N . GLN A 1 100 ? -22.478 -0.128 38.236 1.00 97.62 100 GLN A N 1
ATOM 841 C CA . GLN A 1 100 ? -22.114 -1.307 37.444 1.00 97.62 100 GLN A CA 1
ATOM 842 C C . GLN A 1 100 ? -22.708 -1.252 36.032 1.00 97.62 100 GLN A C 1
ATOM 844 O O . GLN A 1 100 ? -22.023 -1.550 35.058 1.00 97.62 100 GLN A O 1
ATOM 849 N N . LYS A 1 101 ? -23.970 -0.824 35.889 1.00 97.81 101 LYS A N 1
ATOM 850 C CA . LYS A 1 101 ? -24.589 -0.643 34.567 1.00 97.81 101 LYS A CA 1
ATOM 851 C C . LYS A 1 101 ? -23.873 0.416 33.730 1.00 97.81 101 LYS A C 1
ATOM 853 O O . LYS A 1 101 ? -23.615 0.160 32.558 1.00 97.81 101 LYS A O 1
ATOM 858 N N . MET A 1 102 ? -23.539 1.568 34.316 1.00 97.69 102 MET A N 1
ATOM 859 C CA . MET A 1 102 ? -22.795 2.620 33.610 1.00 97.69 102 MET A CA 1
ATOM 860 C C . MET A 1 102 ? -21.403 2.147 33.185 1.00 97.69 102 MET A C 1
ATOM 862 O O . MET A 1 102 ? -20.979 2.417 32.066 1.00 97.69 102 MET A O 1
ATOM 866 N N . GLU A 1 103 ? -20.702 1.417 34.051 1.00 98.00 103 GLU A N 1
ATOM 867 C CA . GLU A 1 103 ? -19.375 0.876 33.754 1.00 98.00 103 GLU A CA 1
ATOM 868 C C . GLU A 1 103 ? -19.421 -0.141 32.607 1.00 98.00 103 GLU A C 1
ATOM 870 O O . GLU A 1 103 ? -18.660 -0.022 31.647 1.00 98.00 103 GLU A O 1
ATOM 875 N N . ILE A 1 104 ? -20.383 -1.071 32.633 1.00 97.94 104 ILE A N 1
ATOM 876 C CA . ILE A 1 104 ? -20.606 -2.024 31.536 1.00 97.94 104 ILE A CA 1
ATOM 877 C C . ILE A 1 104 ? -20.924 -1.290 30.229 1.00 97.94 104 ILE A C 1
ATOM 879 O O . ILE A 1 104 ? -20.431 -1.675 29.168 1.00 97.94 104 ILE A O 1
ATOM 883 N N . GLU A 1 105 ? -21.745 -0.240 30.269 1.00 98.06 105 GLU A N 1
ATOM 884 C CA . GLU A 1 105 ? -22.077 0.536 29.073 1.00 98.06 105 GLU A CA 1
ATOM 885 C C . GLU A 1 105 ? -20.862 1.299 28.522 1.00 98.06 105 GLU A C 1
ATOM 887 O O . GLU A 1 105 ? -20.652 1.326 27.308 1.00 98.06 105 GLU A O 1
ATOM 892 N N . ASN A 1 106 ? -20.029 1.865 29.398 1.00 98.19 106 ASN A N 1
ATOM 893 C CA . ASN A 1 106 ? -18.787 2.530 29.008 1.00 98.19 106 ASN A CA 1
ATOM 894 C C . ASN A 1 106 ? -17.801 1.550 28.364 1.00 98.19 106 ASN A C 1
ATOM 896 O O . ASN A 1 106 ? -17.280 1.846 27.289 1.00 98.19 106 ASN A O 1
ATOM 900 N N . LEU A 1 107 ? -17.616 0.366 28.957 1.00 98.00 107 LEU A N 1
ATOM 901 C CA . LEU A 1 107 ? -16.780 -0.695 28.387 1.00 98.00 107 LEU A CA 1
ATOM 902 C C . LEU A 1 107 ? -17.305 -1.156 27.024 1.00 98.00 107 LEU A C 1
ATOM 904 O O . LEU A 1 107 ? -16.536 -1.272 26.075 1.00 98.00 107 LEU A O 1
ATOM 908 N N . ARG A 1 108 ? -18.624 -1.333 26.874 1.00 98.06 108 ARG A N 1
ATOM 909 C CA . ARG A 1 108 ? -19.238 -1.663 25.574 1.00 98.06 108 ARG A CA 1
ATOM 910 C C . ARG A 1 108 ? -18.964 -0.593 24.518 1.00 98.06 108 ARG A C 1
ATOM 912 O O . ARG A 1 108 ? -18.614 -0.933 23.393 1.00 98.06 108 ARG A O 1
ATOM 919 N N . LYS A 1 109 ? -19.094 0.692 24.869 1.00 98.31 109 LYS A N 1
ATOM 920 C CA . LYS A 1 109 ? -18.791 1.809 23.956 1.00 98.31 109 LYS A CA 1
ATOM 921 C C . LYS A 1 109 ? -17.312 1.856 23.585 1.00 98.31 109 LYS A C 1
ATOM 923 O O . LYS A 1 109 ? -16.995 2.150 22.437 1.00 98.31 109 LYS A O 1
ATOM 928 N N . GLN A 1 110 ? -16.418 1.585 24.533 1.00 98.19 110 GLN A N 1
ATOM 929 C CA . GLN A 1 110 ? -14.984 1.534 24.271 1.00 98.19 110 GLN A CA 1
ATOM 930 C C . GLN A 1 110 ? -14.631 0.369 23.339 1.00 98.19 110 GLN A C 1
ATOM 932 O O . GLN A 1 110 ? -14.020 0.605 22.302 1.00 98.19 110 GLN A O 1
ATOM 937 N N . HIS A 1 111 ? -15.099 -0.846 23.638 1.00 98.00 111 HIS A N 1
ATOM 938 C CA . HIS A 1 111 ? -14.881 -2.009 22.776 1.00 98.00 111 HIS A CA 1
ATOM 939 C C . HIS A 1 111 ? -15.440 -1.790 21.367 1.00 98.00 111 HIS A C 1
ATOM 941 O O . HIS A 1 111 ? -14.788 -2.150 20.394 1.00 98.00 111 HIS A O 1
ATOM 947 N N . GLN A 1 112 ? -16.608 -1.152 21.229 1.00 98.38 112 GLN A N 1
ATOM 948 C CA . GLN A 1 112 ? -17.150 -0.836 19.906 1.00 98.38 112 GLN A CA 1
ATOM 949 C C . GLN A 1 112 ? -16.226 0.107 19.122 1.00 98.38 112 GLN A C 1
ATOM 951 O O . GLN A 1 112 ? -15.942 -0.152 17.958 1.00 98.38 112 GLN A O 1
ATOM 956 N N . LYS A 1 113 ? -15.696 1.158 19.763 1.00 98.31 113 LYS A N 1
ATOM 957 C CA . LYS A 1 113 ? -14.729 2.071 19.127 1.00 98.31 113 LYS A CA 1
ATOM 958 C C . LYS A 1 113 ? -13.438 1.360 18.723 1.00 98.31 113 LYS A C 1
ATOM 960 O O . LYS A 1 113 ? -12.880 1.660 17.668 1.00 98.31 113 LYS A O 1
ATOM 965 N N . GLU A 1 114 ? -12.950 0.445 19.556 1.00 98.06 114 GLU A N 1
ATOM 966 C CA . GLU A 1 114 ? -11.764 -0.363 19.257 1.00 98.06 114 GLU A CA 1
ATOM 967 C C . GLU A 1 114 ? -12.019 -1.282 18.056 1.00 98.06 114 GLU A C 1
ATOM 969 O O . GLU A 1 114 ? -11.213 -1.297 17.127 1.00 98.06 114 GLU A O 1
ATOM 974 N N . ILE A 1 115 ? -13.173 -1.958 18.009 1.00 98.25 115 ILE A N 1
ATOM 975 C CA . ILE A 1 115 ? -13.597 -2.782 16.866 1.00 98.25 115 ILE A CA 1
ATOM 976 C C . ILE A 1 115 ? -13.694 -1.942 15.589 1.00 98.25 115 ILE A C 1
ATOM 978 O O . ILE A 1 115 ? -13.150 -2.338 14.560 1.00 98.25 115 ILE A O 1
ATOM 982 N N . ASP A 1 116 ? -14.328 -0.770 15.642 1.00 98.19 116 ASP A N 1
ATOM 983 C CA . ASP A 1 116 ? -14.458 0.116 14.480 1.00 98.19 116 ASP A CA 1
ATOM 984 C C . ASP A 1 116 ? -13.083 0.597 13.986 1.00 98.19 116 ASP A C 1
ATOM 986 O O . ASP A 1 116 ? -12.833 0.672 12.780 1.00 98.19 116 ASP A O 1
ATOM 990 N N . THR A 1 117 ? -12.158 0.863 14.914 1.00 98.25 117 THR A N 1
ATOM 991 C CA . THR A 1 117 ? -10.771 1.225 14.589 1.00 98.25 117 THR A CA 1
ATOM 992 C C . THR A 1 117 ? -10.042 0.063 13.919 1.00 98.25 117 THR A C 1
ATOM 994 O O . THR A 1 117 ? -9.388 0.275 12.901 1.00 98.25 117 THR A O 1
ATOM 997 N N . ILE A 1 118 ? -10.187 -1.162 14.436 1.00 98.06 118 ILE A N 1
ATOM 998 C CA . ILE A 1 118 ? -9.596 -2.374 13.848 1.00 98.06 118 ILE A CA 1
ATOM 999 C C . ILE A 1 118 ? -10.169 -2.642 12.452 1.00 98.06 118 ILE A C 1
ATOM 1001 O O . ILE A 1 118 ? -9.422 -2.943 11.525 1.00 98.06 118 ILE A O 1
ATOM 1005 N N . HIS A 1 119 ? -11.482 -2.505 12.259 1.00 98.12 119 HIS A N 1
ATOM 1006 C CA . HIS A 1 119 ? -12.091 -2.667 10.939 1.00 98.12 119 HIS A CA 1
ATOM 1007 C C . HIS A 1 119 ? -11.576 -1.631 9.943 1.00 98.12 119 HIS A C 1
ATOM 1009 O O . HIS A 1 119 ? -11.291 -1.978 8.797 1.00 98.12 119 HIS A O 1
ATOM 1015 N N . LYS A 1 120 ? -11.415 -0.377 10.378 1.00 98.19 120 LYS A N 1
ATOM 1016 C CA . LYS A 1 120 ? -10.850 0.677 9.536 1.00 98.19 120 LYS A CA 1
ATOM 1017 C C . LYS A 1 120 ? -9.406 0.368 9.142 1.00 98.19 120 LYS A C 1
ATOM 1019 O O . LYS A 1 120 ? -9.096 0.385 7.957 1.00 98.19 120 LYS A O 1
ATOM 1024 N N . THR A 1 121 ? -8.540 0.027 10.099 1.00 97.88 121 THR A N 1
ATOM 1025 C CA . THR A 1 121 ? -7.134 -0.297 9.797 1.00 97.88 121 THR A CA 1
ATOM 1026 C C . THR A 1 121 ? -7.007 -1.535 8.914 1.00 97.88 121 THR A C 1
ATOM 1028 O O . THR A 1 121 ? -6.135 -1.581 8.046 1.00 97.88 121 THR A O 1
ATOM 1031 N N . PHE A 1 122 ? -7.893 -2.520 9.080 1.00 98.25 122 PHE A N 1
ATOM 1032 C CA . PHE A 1 122 ? -7.943 -3.696 8.216 1.00 98.25 122 PHE A CA 1
ATOM 1033 C C . PHE A 1 122 ? -8.385 -3.346 6.788 1.00 98.25 122 PHE A C 1
ATOM 1035 O O . PHE A 1 122 ? -7.776 -3.825 5.832 1.00 98.25 122 PHE A O 1
ATOM 1042 N N . ALA A 1 123 ? -9.396 -2.487 6.628 1.00 97.56 123 ALA A N 1
ATOM 1043 C CA . ALA A 1 123 ? -9.844 -2.009 5.321 1.00 97.56 123 ALA A CA 1
ATOM 1044 C C . ALA A 1 123 ? -8.751 -1.201 4.600 1.00 97.56 123 ALA A C 1
ATOM 1046 O O . ALA A 1 123 ? -8.478 -1.463 3.427 1.00 97.56 123 ALA A O 1
ATOM 1047 N N . ASP A 1 124 ? -8.080 -0.292 5.314 1.00 97.50 124 ASP A N 1
ATOM 1048 C CA . ASP A 1 124 ? -6.958 0.494 4.787 1.00 97.50 124 ASP A CA 1
ATOM 1049 C C . ASP A 1 124 ? -5.802 -0.433 4.357 1.00 97.50 124 ASP A C 1
ATOM 1051 O O . ASP A 1 124 ? -5.296 -0.333 3.241 1.00 97.50 124 ASP A O 1
ATOM 1055 N N . SER A 1 125 ? -5.458 -1.430 5.183 1.00 97.81 125 SER A N 1
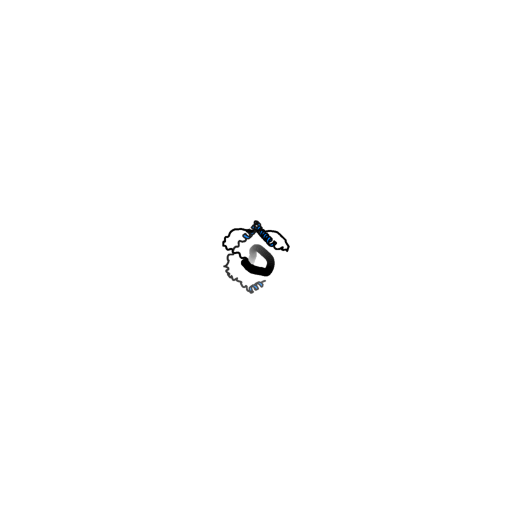ATOM 1056 C CA . SER A 1 125 ? -4.414 -2.419 4.863 1.00 97.81 125 SER A CA 1
ATOM 1057 C C . SER A 1 125 ? -4.771 -3.296 3.656 1.00 97.81 125 SER A C 1
ATOM 1059 O O . SER A 1 125 ? -3.903 -3.645 2.853 1.00 97.81 125 SER A O 1
ATOM 1061 N N . ALA A 1 126 ? -6.044 -3.673 3.507 1.00 97.56 126 ALA A N 1
ATOM 1062 C CA . ALA A 1 126 ? -6.519 -4.430 2.352 1.00 97.56 126 ALA A CA 1
ATOM 1063 C C . ALA A 1 126 ? -6.437 -3.593 1.067 1.00 97.56 126 ALA A C 1
ATOM 1065 O O . ALA A 1 126 ? -5.987 -4.095 0.034 1.00 97.56 126 ALA A O 1
ATOM 1066 N N . PHE A 1 127 ? -6.804 -2.311 1.139 1.00 97.88 127 PHE A N 1
ATOM 1067 C CA . PHE A 1 127 ? -6.642 -1.376 0.031 1.00 97.88 127 PHE A CA 1
ATOM 1068 C C . PHE A 1 127 ? -5.166 -1.225 -0.359 1.00 97.88 127 PHE A C 1
ATOM 1070 O O . PHE A 1 127 ? -4.817 -1.421 -1.527 1.00 97.88 127 PHE A O 1
ATOM 1077 N N . ASP A 1 128 ? -4.282 -0.988 0.611 1.00 97.50 128 ASP A N 1
ATOM 1078 C CA . ASP A 1 128 ? -2.841 -0.870 0.373 1.00 97.50 128 ASP A CA 1
ATOM 1079 C C . ASP A 1 128 ? -2.258 -2.132 -0.264 1.00 97.50 128 ASP A C 1
ATOM 1081 O O . ASP A 1 128 ? -1.473 -2.045 -1.210 1.00 97.50 128 ASP A O 1
ATOM 1085 N N . ARG A 1 129 ? -2.702 -3.318 0.166 1.00 97.88 129 ARG A N 1
ATOM 1086 C CA . ARG A 1 129 ? -2.315 -4.582 -0.469 1.00 97.88 129 ARG A CA 1
ATOM 1087 C C . ARG A 1 129 ? -2.694 -4.617 -1.950 1.00 97.88 129 ARG A C 1
ATOM 1089 O O . ARG A 1 129 ? -1.840 -4.921 -2.781 1.00 97.88 129 ARG A O 1
ATOM 1096 N N . THR A 1 130 ? -3.938 -4.282 -2.299 1.00 97.38 130 THR A N 1
ATOM 1097 C CA . THR A 1 130 ? -4.374 -4.269 -3.712 1.00 97.38 130 THR A CA 1
ATOM 1098 C C . THR A 1 130 ? -3.600 -3.245 -4.547 1.00 97.38 130 THR A C 1
ATOM 1100 O O . THR A 1 130 ? -3.244 -3.507 -5.701 1.00 97.38 130 THR A O 1
ATOM 1103 N N . ARG A 1 131 ? -3.261 -2.096 -3.949 1.00 97.94 131 ARG A N 1
ATOM 1104 C CA . ARG A 1 131 ? -2.425 -1.072 -4.578 1.00 97.94 131 ARG A CA 1
ATOM 1105 C C . ARG A 1 131 ? -1.008 -1.581 -4.833 1.00 97.94 131 ARG A C 1
ATOM 1107 O O . ARG A 1 131 ? -0.500 -1.411 -5.939 1.00 97.94 131 ARG A O 1
ATOM 1114 N N . VAL A 1 132 ? -0.381 -2.229 -3.851 1.00 98.00 132 VAL A N 1
ATOM 1115 C CA . VAL A 1 132 ? 0.957 -2.826 -3.992 1.00 98.00 132 VAL A CA 1
ATOM 1116 C C . VAL A 1 132 ? 0.957 -3.920 -5.057 1.00 98.00 132 VAL A C 1
ATOM 1118 O O . VAL A 1 132 ? 1.865 -3.954 -5.885 1.00 98.00 132 VAL A O 1
ATOM 1121 N N . GLU A 1 133 ? -0.062 -4.780 -5.098 1.00 98.00 133 GLU A N 1
ATOM 1122 C CA . GLU A 1 133 ? -0.197 -5.811 -6.136 1.00 98.00 133 GLU A CA 1
ATOM 1123 C C . GLU A 1 133 ? -0.295 -5.194 -7.541 1.00 98.00 133 GLU A C 1
ATOM 1125 O O . GLU A 1 133 ? 0.341 -5.682 -8.478 1.00 98.00 133 GLU A O 1
ATOM 1130 N N . THR A 1 134 ? -1.033 -4.091 -7.687 1.00 98.12 134 THR A N 1
ATOM 1131 C CA . THR A 1 134 ? -1.159 -3.360 -8.960 1.00 98.12 134 THR A CA 1
ATOM 1132 C C . THR A 1 134 ? 0.171 -2.736 -9.380 1.00 98.12 134 THR A C 1
ATOM 1134 O O . THR A 1 134 ? 0.647 -2.997 -10.483 1.00 98.12 134 THR A O 1
ATOM 1137 N N . LEU A 1 135 ? 0.834 -2.010 -8.474 1.00 97.69 135 LEU A N 1
ATOM 1138 C CA . LEU A 1 135 ? 2.151 -1.414 -8.730 1.00 97.69 135 LEU A CA 1
ATOM 1139 C C . LEU A 1 135 ? 3.217 -2.472 -9.034 1.00 97.69 135 LEU A C 1
ATOM 1141 O O . LEU A 1 135 ? 4.098 -2.250 -9.858 1.00 97.69 135 LEU A O 1
ATOM 1145 N N . THR A 1 136 ? 3.134 -3.642 -8.401 1.00 98.00 136 THR A N 1
ATOM 1146 C CA . THR A 1 136 ? 4.051 -4.754 -8.675 1.00 98.00 136 THR A CA 1
ATOM 1147 C C . THR A 1 136 ? 3.860 -5.275 -10.098 1.00 98.00 136 THR A C 1
ATOM 1149 O O . THR A 1 136 ? 4.848 -5.493 -10.797 1.00 98.00 136 THR A O 1
ATOM 1152 N N . LYS A 1 137 ? 2.610 -5.420 -10.564 1.00 97.69 137 LYS A N 1
ATOM 1153 C CA . LYS A 1 137 ? 2.310 -5.809 -11.953 1.00 97.69 137 LYS A CA 1
ATOM 1154 C C . LYS A 1 137 ? 2.823 -4.771 -12.955 1.00 97.69 137 LYS A C 1
ATOM 1156 O O . LYS A 1 137 ? 3.494 -5.137 -13.920 1.00 97.69 137 LYS A O 1
ATOM 1161 N N . GLU A 1 138 ? 2.585 -3.486 -12.701 1.00 97.88 138 GLU A N 1
ATOM 1162 C CA . GLU A 1 138 ? 3.106 -2.390 -13.532 1.00 97.88 138 GLU A CA 1
ATOM 1163 C C . GLU A 1 138 ? 4.642 -2.381 -13.568 1.00 97.88 138 GLU A C 1
ATOM 1165 O O . GLU A 1 138 ? 5.247 -2.265 -14.635 1.00 97.88 138 GLU A O 1
ATOM 1170 N N . LEU A 1 139 ? 5.296 -2.597 -12.423 1.00 97.88 139 LEU A N 1
ATOM 1171 C CA . LEU A 1 139 ? 6.752 -2.710 -12.340 1.00 97.88 139 LEU A CA 1
ATOM 1172 C C . LEU A 1 139 ? 7.279 -3.902 -13.150 1.00 97.88 139 LEU A C 1
ATOM 1174 O O . LEU A 1 139 ? 8.315 -3.796 -13.801 1.00 97.88 139 LEU A O 1
ATOM 1178 N N . THR A 1 140 ? 6.592 -5.047 -13.125 1.00 97.94 140 THR A N 1
ATOM 1179 C CA . THR A 1 140 ? 6.994 -6.198 -13.947 1.00 97.94 140 THR A CA 1
ATOM 1180 C C . THR A 1 140 ? 6.810 -5.930 -15.439 1.00 97.94 140 THR A C 1
ATOM 1182 O O . THR A 1 140 ? 7.704 -6.260 -16.212 1.00 97.94 140 THR A O 1
ATOM 1185 N N . SER A 1 141 ? 5.719 -5.268 -15.840 1.00 98.19 141 SER A N 1
ATOM 1186 C CA . SER A 1 141 ? 5.470 -4.889 -17.239 1.00 98.19 141 SER A CA 1
ATOM 1187 C C . SER A 1 141 ? 6.537 -3.927 -17.757 1.00 98.19 141 SER A C 1
ATOM 1189 O O . SER A 1 141 ? 7.155 -4.169 -18.787 1.00 98.19 141 SER A O 1
ATOM 1191 N N . THR A 1 142 ? 6.823 -2.867 -16.999 1.00 97.50 142 THR A N 1
ATOM 1192 C CA . THR A 1 142 ? 7.835 -1.866 -17.373 1.00 97.50 142 THR A CA 1
ATOM 1193 C C . THR A 1 142 ? 9.249 -2.444 -17.422 1.00 97.50 142 THR A C 1
ATOM 1195 O O . THR A 1 142 ? 10.047 -2.029 -18.258 1.00 97.50 142 THR A O 1
ATOM 1198 N N . LYS A 1 143 ? 9.576 -3.429 -16.573 1.00 98.25 143 LYS A N 1
ATOM 1199 C CA . LYS A 1 143 ? 10.845 -4.170 -16.668 1.00 98.25 143 LYS A CA 1
ATOM 1200 C C . LYS A 1 143 ? 10.952 -4.969 -17.965 1.00 98.25 143 LYS A C 1
ATOM 1202 O O . LYS A 1 143 ? 11.998 -4.911 -18.599 1.00 98.25 143 LYS A O 1
ATOM 1207 N N . LEU A 1 144 ? 9.884 -5.657 -18.373 1.00 98.06 144 LEU A N 1
ATOM 1208 C CA . LEU A 1 144 ? 9.857 -6.378 -19.649 1.00 98.06 144 LEU A CA 1
ATOM 1209 C C . LEU A 1 144 ? 10.019 -5.415 -20.832 1.00 98.06 144 LEU A C 1
ATOM 1211 O O . LEU A 1 144 ? 10.873 -5.630 -21.684 1.00 98.06 144 LEU A O 1
ATOM 1215 N N . GLU A 1 145 ? 9.294 -4.293 -20.835 1.00 97.69 145 GLU A N 1
ATOM 1216 C CA . GLU A 1 145 ? 9.446 -3.255 -21.866 1.00 97.69 145 GLU A CA 1
ATOM 1217 C C . GLU A 1 145 ? 10.869 -2.667 -21.906 1.00 97.69 145 GLU A C 1
ATOM 1219 O O . GLU A 1 145 ? 11.408 -2.365 -22.978 1.00 97.69 145 GLU A O 1
ATOM 1224 N N . LEU A 1 146 ? 11.506 -2.504 -20.743 1.00 97.81 146 LEU A N 1
ATOM 1225 C CA . LEU A 1 146 ? 12.890 -2.049 -20.648 1.00 97.81 146 LEU A CA 1
ATOM 1226 C C . LEU A 1 146 ? 13.866 -3.066 -21.254 1.00 97.81 146 LEU A C 1
ATOM 1228 O O . LEU A 1 146 ? 14.809 -2.675 -21.940 1.00 97.81 146 LEU A O 1
ATOM 1232 N N . ASP A 1 147 ? 13.664 -4.355 -21.012 1.00 98.06 147 ASP A N 1
ATOM 1233 C CA . ASP A 1 147 ? 14.534 -5.391 -21.563 1.00 98.06 147 ASP A CA 1
ATOM 1234 C C . ASP A 1 147 ? 14.337 -5.528 -23.085 1.00 98.06 147 ASP A C 1
ATOM 1236 O O . ASP A 1 147 ? 15.324 -5.514 -23.824 1.00 98.06 147 ASP A O 1
ATOM 1240 N N . ASP A 1 148 ? 13.096 -5.460 -23.580 1.00 98.19 148 ASP A N 1
ATOM 1241 C CA . ASP A 1 148 ? 12.784 -5.431 -25.019 1.00 98.19 148 ASP A CA 1
ATOM 1242 C C . ASP A 1 148 ? 13.389 -4.209 -25.733 1.00 98.19 148 ASP A C 1
ATOM 1244 O O . ASP A 1 148 ? 13.803 -4.266 -26.896 1.00 98.19 148 ASP A O 1
ATOM 1248 N N . THR A 1 149 ? 13.393 -3.043 -25.080 1.00 97.31 149 THR A N 1
ATOM 1249 C CA . THR A 1 149 ? 14.002 -1.829 -25.652 1.00 97.31 149 THR A CA 1
ATOM 1250 C C . THR A 1 149 ? 15.523 -1.908 -25.663 1.00 97.31 149 THR A C 1
ATOM 1252 O O . THR A 1 149 ? 16.132 -1.473 -26.644 1.00 97.31 149 THR A O 1
ATOM 1255 N N . LYS A 1 150 ? 16.145 -2.498 -24.634 1.00 98.19 150 LYS A N 1
ATOM 1256 C CA . LYS A 1 150 ? 17.590 -2.771 -24.630 1.00 98.19 150 LYS A CA 1
ATOM 1257 C C . LYS A 1 150 ? 17.976 -3.730 -25.747 1.00 98.19 150 LYS A C 1
ATOM 1259 O O . LYS A 1 150 ? 18.927 -3.435 -26.463 1.00 98.19 150 LYS A O 1
ATOM 1264 N N . GLU A 1 151 ? 17.229 -4.817 -25.933 1.00 98.19 151 GLU A N 1
ATOM 1265 C CA . GLU A 1 151 ? 17.497 -5.782 -27.003 1.00 98.19 151 GLU A CA 1
ATOM 1266 C C . GLU A 1 151 ? 17.390 -5.123 -28.388 1.00 98.19 151 GLU A C 1
ATOM 1268 O O . GLU A 1 151 ? 18.275 -5.258 -29.239 1.00 98.19 151 GLU A O 1
ATOM 1273 N N . ARG A 1 152 ? 16.349 -4.308 -28.605 1.00 97.62 152 ARG A N 1
ATOM 1274 C CA . ARG A 1 152 ? 16.218 -3.514 -29.836 1.00 97.62 152 ARG A CA 1
ATOM 1275 C C . ARG A 1 152 ? 17.385 -2.552 -30.037 1.00 97.62 152 ARG A C 1
ATOM 1277 O O . ARG A 1 152 ? 17.887 -2.444 -31.154 1.00 97.62 152 ARG A O 1
ATOM 1284 N N . ALA A 1 153 ? 17.839 -1.877 -28.983 1.00 97.31 153 ALA A N 1
ATOM 1285 C CA . ALA A 1 153 ? 18.987 -0.979 -29.060 1.00 97.31 153 ALA A CA 1
ATOM 1286 C C . ALA A 1 153 ? 20.280 -1.731 -29.415 1.00 97.31 153 ALA A C 1
ATOM 1288 O O . ALA A 1 153 ? 21.039 -1.262 -30.261 1.00 97.31 153 ALA A O 1
ATOM 1289 N N . THR A 1 154 ? 20.512 -2.914 -28.835 1.00 98.00 154 THR A N 1
ATOM 1290 C CA . THR A 1 154 ? 21.675 -3.745 -29.179 1.00 98.00 154 THR A CA 1
ATOM 1291 C C . THR A 1 154 ? 21.622 -4.231 -30.623 1.00 98.00 154 THR A C 1
ATOM 1293 O O . THR A 1 154 ? 22.628 -4.153 -31.324 1.00 98.00 154 THR A O 1
ATOM 1296 N N . ASN A 1 155 ? 20.447 -4.645 -31.106 1.00 98.06 155 ASN A N 1
ATOM 1297 C CA . ASN A 1 155 ? 20.269 -5.082 -32.491 1.00 98.06 155 ASN A CA 1
ATOM 1298 C C . ASN A 1 155 ? 20.507 -3.935 -33.483 1.00 98.06 155 ASN A C 1
ATOM 1300 O O . ASN A 1 155 ? 21.205 -4.120 -34.477 1.00 98.06 155 ASN A O 1
ATOM 1304 N N . LEU A 1 156 ? 20.000 -2.733 -33.191 1.00 97.62 156 LEU A N 1
ATOM 1305 C CA . LEU A 1 156 ? 20.257 -1.543 -34.009 1.00 97.62 156 LEU A CA 1
ATOM 1306 C C . LEU A 1 156 ? 21.736 -1.139 -34.001 1.00 97.62 156 LEU A C 1
ATOM 1308 O O . LEU A 1 156 ? 22.264 -0.754 -35.040 1.00 97.62 156 LEU A O 1
ATOM 1312 N N . ALA A 1 157 ? 22.421 -1.250 -32.860 1.00 97.50 157 ALA A N 1
ATOM 1313 C CA . ALA A 1 157 ? 23.853 -0.969 -32.777 1.00 97.50 157 ALA A CA 1
ATOM 1314 C C . ALA A 1 157 ? 24.683 -1.942 -33.633 1.00 97.50 157 ALA A C 1
ATOM 1316 O O . ALA A 1 157 ? 25.633 -1.521 -34.293 1.00 97.50 157 ALA A O 1
ATOM 1317 N N . LEU A 1 158 ? 24.309 -3.227 -33.664 1.00 97.50 158 LEU A N 1
ATOM 1318 C CA . LEU A 1 158 ? 24.935 -4.218 -34.544 1.00 97.50 158 LEU A CA 1
ATOM 1319 C C . LEU A 1 158 ? 24.673 -3.903 -36.023 1.00 97.50 158 LEU A C 1
ATOM 1321 O O . LEU A 1 158 ? 25.620 -3.848 -36.802 1.00 97.50 158 LEU A O 1
ATOM 1325 N N . GLN A 1 159 ? 23.423 -3.603 -36.392 1.00 97.56 159 GLN A N 1
ATOM 1326 C CA . GLN A 1 159 ? 23.071 -3.217 -37.765 1.00 97.56 159 GLN A CA 1
ATOM 1327 C C . GLN A 1 159 ? 23.825 -1.967 -38.232 1.00 97.56 159 GLN A C 1
ATOM 1329 O O . GLN A 1 159 ? 24.286 -1.911 -39.370 1.00 97.56 159 GLN A O 1
ATOM 1334 N N . LEU A 1 160 ? 23.978 -0.969 -37.359 1.00 97.19 160 LEU A N 1
ATOM 1335 C CA . LEU A 1 160 ? 24.739 0.241 -37.661 1.00 97.19 160 LEU A CA 1
ATOM 1336 C C . LEU A 1 160 ? 26.206 -0.092 -37.946 1.00 97.19 160 LEU A C 1
ATOM 1338 O O . LEU A 1 160 ? 26.755 0.391 -38.932 1.00 97.19 160 LEU A O 1
ATOM 1342 N N . LYS A 1 161 ? 26.819 -0.959 -37.136 1.00 97.81 161 LYS A N 1
ATOM 1343 C CA . LYS A 1 161 ? 28.202 -1.400 -37.340 1.00 97.81 161 LYS A CA 1
ATOM 1344 C C . LYS A 1 161 ? 28.381 -2.142 -38.669 1.00 97.81 161 LYS A C 1
ATOM 1346 O O . LYS A 1 161 ? 29.363 -1.908 -39.370 1.00 97.81 161 LYS A O 1
ATOM 1351 N N . ASP A 1 162 ? 27.435 -3.002 -39.037 1.00 98.00 162 ASP A N 1
ATOM 1352 C CA . ASP A 1 162 ? 27.469 -3.704 -40.325 1.00 98.00 162 ASP A CA 1
ATOM 1353 C C . ASP A 1 162 ? 27.352 -2.720 -41.500 1.00 98.00 162 ASP A C 1
ATOM 1355 O O . ASP A 1 162 ? 28.097 -2.823 -42.477 1.00 98.00 162 ASP A O 1
ATOM 1359 N N . LEU A 1 163 ? 26.477 -1.715 -41.385 1.00 97.69 163 LEU A N 1
ATOM 1360 C CA . LEU A 1 163 ? 26.344 -0.647 -42.380 1.00 97.69 163 LEU A CA 1
ATOM 1361 C C . LEU A 1 163 ? 27.608 0.215 -42.490 1.00 97.69 163 LEU A C 1
ATOM 1363 O O . LEU A 1 163 ? 27.996 0.577 -43.599 1.00 97.69 163 LEU A O 1
ATOM 1367 N N . GLU A 1 164 ? 28.282 0.523 -41.380 1.00 97.88 164 GLU A N 1
ATOM 1368 C CA . GLU A 1 164 ? 29.568 1.235 -41.393 1.00 97.88 164 GLU A CA 1
ATOM 1369 C C . GLU A 1 164 ? 30.648 0.445 -42.144 1.00 97.88 164 GLU A C 1
ATOM 1371 O O . GLU A 1 164 ? 31.396 1.022 -42.939 1.00 97.88 164 GLU A O 1
ATOM 1376 N N . ILE A 1 165 ? 30.703 -0.877 -41.943 1.00 97.75 165 ILE A N 1
ATOM 1377 C CA . ILE A 1 165 ? 31.628 -1.765 -42.662 1.00 97.75 165 ILE A CA 1
ATOM 1378 C C . ILE A 1 165 ? 31.309 -1.764 -44.162 1.00 97.75 165 ILE A C 1
ATOM 1380 O O . ILE A 1 165 ? 32.210 -1.550 -44.976 1.00 97.75 165 ILE A O 1
ATOM 1384 N N . GLN A 1 166 ? 30.037 -1.932 -44.537 1.00 97.19 166 GLN A N 1
ATOM 1385 C CA . GLN A 1 166 ? 29.604 -1.891 -45.941 1.00 97.19 166 GLN A CA 1
ATOM 1386 C C . GLN A 1 166 ? 29.908 -0.534 -46.595 1.00 97.19 166 GLN A C 1
ATOM 1388 O O . GLN A 1 166 ? 30.381 -0.466 -47.733 1.00 97.19 166 GLN A O 1
ATOM 1393 N N . HIS A 1 167 ? 29.692 0.566 -45.876 1.00 96.69 167 HIS A N 1
ATOM 1394 C CA . HIS A 1 167 ? 30.027 1.906 -46.348 1.00 96.69 167 HIS A CA 1
ATOM 1395 C C . HIS A 1 167 ? 31.541 2.078 -46.564 1.00 96.69 167 HIS A C 1
ATOM 1397 O O . HIS A 1 167 ? 31.974 2.632 -47.578 1.00 96.69 167 HIS A O 1
ATOM 1403 N N . ALA A 1 168 ? 32.372 1.579 -45.644 1.00 96.88 168 ALA A N 1
ATOM 1404 C CA . ALA A 1 168 ? 33.825 1.615 -45.796 1.00 96.88 168 ALA A CA 1
ATOM 1405 C C . ALA A 1 168 ? 34.297 0.785 -47.003 1.00 96.88 168 ALA A C 1
ATOM 1407 O O . ALA A 1 168 ? 35.157 1.234 -47.766 1.00 96.88 168 ALA A O 1
ATOM 1408 N N . GLU A 1 169 ? 33.710 -0.395 -47.214 1.00 97.62 169 GLU A N 1
ATOM 1409 C CA . GLU A 1 169 ? 34.025 -1.262 -48.350 1.00 97.62 169 GLU A CA 1
ATOM 1410 C C . GLU A 1 169 ? 33.629 -0.626 -49.688 1.00 97.62 169 GLU A C 1
ATOM 1412 O O . GLU A 1 169 ? 34.450 -0.553 -50.602 1.00 97.62 169 GLU A O 1
ATOM 1417 N N . THR A 1 170 ? 32.413 -0.090 -49.796 1.00 97.31 170 THR A N 1
ATOM 1418 C CA . THR A 1 170 ? 31.953 0.607 -51.011 1.00 97.31 170 THR A CA 1
ATOM 1419 C C . THR A 1 170 ? 32.783 1.858 -51.306 1.00 97.31 170 THR A C 1
ATOM 1421 O O . THR A 1 170 ? 33.152 2.094 -52.457 1.00 97.31 170 THR A O 1
ATOM 1424 N N . THR A 1 171 ? 33.174 2.619 -50.279 1.00 97.94 171 THR A N 1
ATOM 1425 C CA . THR A 1 171 ? 34.088 3.766 -50.427 1.00 97.94 171 THR A CA 1
ATOM 1426 C C . THR A 1 171 ? 35.457 3.328 -50.951 1.00 97.94 171 THR A C 1
ATOM 1428 O O . THR A 1 171 ? 36.026 3.973 -51.835 1.00 97.94 171 THR A O 1
ATOM 1431 N N . ARG A 1 172 ? 35.993 2.212 -50.441 1.00 97.56 172 ARG A N 1
ATOM 1432 C CA . ARG A 1 172 ? 37.247 1.631 -50.935 1.00 97.56 172 ARG A CA 1
ATOM 1433 C C . ARG A 1 172 ? 37.126 1.212 -52.400 1.00 97.56 172 ARG A C 1
ATOM 1435 O O . ARG A 1 172 ? 37.973 1.601 -53.197 1.00 97.56 172 ARG A O 1
ATOM 1442 N N . GLN A 1 173 ? 36.064 0.492 -52.762 1.00 97.44 173 GLN A N 1
ATOM 1443 C CA . GLN A 1 173 ? 35.810 0.078 -54.146 1.00 97.44 173 GLN A CA 1
ATOM 1444 C C . GLN A 1 173 ? 35.704 1.285 -55.089 1.00 97.44 173 GLN A C 1
ATOM 1446 O O . GLN A 1 173 ? 36.283 1.275 -56.173 1.00 97.44 173 GLN A O 1
ATOM 1451 N N . LEU A 1 174 ? 35.021 2.355 -54.669 1.00 97.81 174 LEU A N 1
ATOM 1452 C CA . LEU A 1 174 ? 34.916 3.590 -55.448 1.00 97.81 174 LEU A CA 1
ATOM 1453 C C . LEU A 1 174 ? 36.288 4.237 -55.689 1.00 97.81 174 LEU A C 1
ATOM 1455 O O . LEU A 1 174 ? 36.579 4.670 -56.805 1.00 97.81 174 LEU A O 1
ATOM 1459 N N . ASN A 1 175 ? 37.144 4.276 -54.665 1.00 96.56 175 ASN A N 1
ATOM 1460 C CA . ASN A 1 175 ? 38.510 4.777 -54.805 1.00 96.56 175 ASN A CA 1
ATOM 1461 C C . ASN A 1 175 ? 39.344 3.902 -55.750 1.00 96.56 175 ASN A C 1
ATOM 1463 O O . ASN A 1 175 ? 40.052 4.450 -56.590 1.00 96.56 175 ASN A O 1
ATOM 1467 N N . ASP A 1 176 ? 39.211 2.575 -55.676 1.00 97.44 176 ASP A N 1
ATOM 1468 C CA . ASP A 1 176 ? 39.879 1.648 -56.598 1.00 97.44 176 ASP A CA 1
ATOM 1469 C C . ASP A 1 176 ? 39.413 1.848 -58.054 1.00 97.44 176 ASP A C 1
ATOM 1471 O O . ASP A 1 176 ? 40.211 1.778 -58.990 1.00 97.44 176 ASP A O 1
ATOM 1475 N N . PHE A 1 177 ? 38.126 2.136 -58.282 1.00 97.81 177 PHE A N 1
ATOM 1476 C CA . PHE A 1 177 ? 37.638 2.499 -59.616 1.00 97.81 177 PHE A CA 1
ATOM 1477 C C . PHE A 1 177 ? 38.209 3.834 -60.093 1.00 97.81 177 PHE A C 1
ATOM 1479 O O . PHE A 1 177 ? 38.606 3.948 -61.254 1.00 97.81 177 PHE A O 1
ATOM 1486 N N . ARG A 1 178 ? 38.289 4.829 -59.205 1.00 97.06 178 ARG A N 1
ATOM 1487 C CA . ARG A 1 178 ? 38.858 6.143 -59.518 1.00 97.06 178 ARG A CA 1
ATOM 1488 C C . ARG A 1 178 ? 40.334 6.046 -59.901 1.00 97.06 178 ARG A C 1
ATOM 1490 O O . ARG A 1 178 ? 40.719 6.606 -60.922 1.00 97.06 178 ARG A O 1
ATOM 1497 N N . THR A 1 179 ? 41.143 5.305 -59.142 1.00 96.94 179 THR A N 1
ATOM 1498 C CA . THR A 1 179 ? 42.569 5.124 -59.458 1.00 96.94 179 THR A CA 1
ATOM 1499 C C . THR A 1 179 ? 42.765 4.419 -60.796 1.00 96.94 179 THR A C 1
ATOM 1501 O O . THR A 1 179 ? 43.533 4.906 -61.623 1.00 96.94 179 THR A O 1
ATOM 1504 N N . ARG A 1 180 ? 42.014 3.343 -61.072 1.00 97.12 180 ARG A N 1
ATOM 1505 C CA . ARG A 1 180 ? 42.050 2.652 -62.376 1.00 97.12 180 ARG A CA 1
ATOM 1506 C C . ARG A 1 180 ? 41.648 3.565 -63.531 1.00 97.12 180 ARG A C 1
ATOM 1508 O O . ARG A 1 180 ? 42.234 3.491 -64.610 1.00 97.12 180 ARG A O 1
ATOM 1515 N N . PHE A 1 181 ? 40.644 4.413 -63.324 1.00 97.62 181 PHE A N 1
ATOM 1516 C CA . PHE A 1 181 ? 40.215 5.378 -64.330 1.00 97.62 181 PHE A CA 1
ATOM 1517 C C . PHE A 1 181 ? 41.303 6.427 -64.610 1.00 97.62 181 PHE A C 1
ATOM 1519 O O . PHE A 1 181 ? 41.615 6.696 -65.772 1.00 97.62 181 PHE A O 1
ATOM 1526 N N . ASP A 1 182 ? 41.933 6.967 -63.565 1.00 97.25 182 ASP A N 1
ATOM 1527 C CA . ASP A 1 182 ? 43.044 7.917 -63.690 1.00 97.25 182 ASP A CA 1
ATOM 1528 C C . ASP A 1 182 ? 44.261 7.277 -64.381 1.00 97.25 182 ASP A C 1
ATOM 1530 O O . ASP A 1 182 ? 44.899 7.898 -65.233 1.00 97.25 182 ASP A O 1
ATOM 1534 N N . GLU A 1 183 ? 44.579 6.020 -64.059 1.00 97.50 183 GLU A N 1
ATOM 1535 C CA . GLU A 1 183 ? 45.630 5.242 -64.724 1.00 97.50 183 GLU A CA 1
ATOM 1536 C C . GLU A 1 183 ? 45.350 5.069 -66.217 1.00 97.50 183 GLU A C 1
ATOM 1538 O O . GLU A 1 183 ? 46.233 5.325 -67.038 1.00 97.50 183 GLU A O 1
ATOM 1543 N N . LYS A 1 184 ? 44.117 4.696 -66.582 1.00 97.62 184 LYS A N 1
ATOM 1544 C CA . LYS A 1 184 ? 43.704 4.558 -67.985 1.00 97.62 184 LYS A CA 1
ATOM 1545 C C . LYS A 1 184 ? 43.735 5.887 -68.727 1.00 97.62 184 LYS A C 1
ATOM 1547 O O . LYS A 1 184 ? 44.187 5.933 -69.868 1.00 97.62 184 LYS A O 1
ATOM 1552 N N . THR A 1 185 ? 43.324 6.970 -68.075 1.00 97.94 185 THR A N 1
ATOM 1553 C CA . THR A 1 185 ? 43.410 8.323 -68.639 1.00 97.94 185 THR A CA 1
ATOM 1554 C C . THR A 1 185 ? 44.865 8.689 -68.935 1.00 97.94 185 THR A C 1
ATOM 1556 O O . THR A 1 185 ? 45.184 9.056 -70.063 1.00 97.94 185 THR A O 1
ATOM 1559 N N . LYS A 1 186 ? 45.778 8.471 -67.978 1.00 96.75 186 LYS A N 1
ATOM 1560 C CA . LYS A 1 186 ? 47.222 8.698 -68.169 1.00 96.75 186 LYS A CA 1
ATOM 1561 C C . LYS A 1 186 ? 47.832 7.800 -69.246 1.00 96.75 186 LYS A C 1
ATOM 1563 O O . LYS A 1 186 ? 48.736 8.230 -69.957 1.00 96.75 186 LYS A O 1
ATOM 1568 N N . GLU A 1 187 ? 47.396 6.546 -69.354 1.00 97.12 187 GLU A N 1
ATOM 1569 C CA . GLU A 1 187 ? 47.835 5.628 -70.412 1.00 97.12 187 GLU A CA 1
ATOM 1570 C C . GLU A 1 187 ? 47.449 6.172 -71.793 1.00 97.12 187 GLU A C 1
ATOM 1572 O O . GLU A 1 187 ? 48.296 6.261 -72.681 1.00 97.12 187 GLU A O 1
ATOM 1577 N N . ILE A 1 188 ? 46.201 6.617 -71.946 1.00 97.12 188 ILE A N 1
ATOM 1578 C CA . ILE A 1 188 ? 45.696 7.233 -73.175 1.00 97.12 188 ILE A CA 1
ATOM 1579 C C . ILE A 1 188 ? 46.464 8.523 -73.502 1.00 97.12 188 ILE A C 1
ATOM 1581 O O . ILE A 1 188 ? 46.913 8.694 -74.636 1.00 97.12 188 ILE A O 1
ATOM 1585 N N . GLU A 1 189 ? 46.666 9.408 -72.523 1.00 96.44 189 GLU A N 1
ATOM 1586 C CA . GLU A 1 189 ? 47.455 10.636 -72.692 1.00 96.44 189 GLU A CA 1
ATOM 1587 C C . GLU A 1 189 ? 48.880 10.335 -73.171 1.00 96.44 189 GLU A C 1
ATOM 1589 O O . GLU A 1 189 ? 49.347 10.948 -74.132 1.00 96.44 189 GLU A O 1
ATOM 1594 N N . LYS A 1 190 ? 49.556 9.350 -72.560 1.00 97.06 190 LYS A N 1
ATOM 1595 C CA . LYS A 1 190 ? 50.898 8.909 -72.974 1.00 97.06 190 LYS A CA 1
ATOM 1596 C C . LYS A 1 190 ? 50.914 8.369 -74.402 1.00 97.06 190 LYS A C 1
ATOM 1598 O O . LYS A 1 190 ? 51.840 8.680 -75.149 1.00 97.06 190 LYS A O 1
ATOM 1603 N N . LEU A 1 191 ? 49.911 7.579 -74.789 1.00 97.38 191 LEU A N 1
ATOM 1604 C CA . LEU A 1 191 ? 49.799 7.041 -76.148 1.00 97.38 191 LEU A CA 1
ATOM 1605 C C . LEU A 1 191 ? 49.632 8.158 -77.184 1.00 97.38 191 LEU A C 1
ATOM 1607 O O . LEU A 1 191 ? 50.333 8.162 -78.197 1.00 97.38 191 LEU A O 1
ATOM 1611 N N . TYR A 1 192 ? 48.746 9.125 -76.928 1.00 97.38 192 TYR A N 1
ATOM 1612 C CA . TYR A 1 192 ? 48.547 10.258 -77.834 1.00 97.38 192 TYR A CA 1
ATOM 1613 C C . TYR A 1 192 ? 49.761 11.188 -77.886 1.00 97.38 192 TYR A C 1
ATOM 1615 O O . TYR A 1 192 ? 50.138 11.608 -78.980 1.00 97.38 192 TYR A O 1
ATOM 1623 N N . ALA A 1 193 ? 50.406 11.461 -76.748 1.00 96.69 193 ALA A N 1
ATOM 1624 C CA . ALA A 1 193 ? 51.644 12.236 -76.699 1.00 96.69 193 ALA A CA 1
ATOM 1625 C C . ALA A 1 193 ? 52.758 11.559 -77.514 1.00 96.69 193 ALA A C 1
ATOM 1627 O O . ALA A 1 193 ? 53.313 12.171 -78.422 1.00 96.69 193 ALA A O 1
ATOM 1628 N N . GLY A 1 194 ? 53.000 10.261 -77.294 1.00 96.06 194 GLY A N 1
ATOM 1629 C CA . GLY A 1 194 ? 54.003 9.508 -78.052 1.00 96.06 194 GLY A CA 1
ATOM 1630 C C . GLY A 1 194 ? 53.696 9.434 -79.552 1.00 96.06 194 GLY A C 1
ATOM 1631 O O . GLY A 1 194 ? 54.601 9.531 -80.383 1.00 96.06 194 GLY A O 1
ATOM 1632 N N . ARG A 1 195 ? 52.416 9.318 -79.934 1.00 97.25 195 ARG A N 1
ATOM 1633 C CA . ARG A 1 195 ? 52.008 9.364 -81.345 1.00 97.25 195 ARG A CA 1
ATOM 1634 C C . ARG A 1 195 ? 52.250 10.738 -81.967 1.00 97.25 195 ARG A C 1
ATOM 1636 O O . ARG A 1 195 ? 52.665 10.806 -83.124 1.00 97.25 195 ARG A O 1
ATOM 1643 N N . LEU A 1 196 ? 51.989 11.814 -81.226 1.00 96.62 196 LEU A N 1
ATOM 1644 C CA . LEU A 1 196 ? 52.253 13.177 -81.674 1.00 96.62 196 LEU A CA 1
ATOM 1645 C C . LEU A 1 196 ? 53.755 13.396 -81.894 1.00 96.62 196 LEU A C 1
ATOM 1647 O O . LEU A 1 196 ? 54.132 13.865 -82.966 1.00 96.62 196 LEU A O 1
ATOM 1651 N N . ASP A 1 197 ? 54.595 12.982 -80.944 1.00 96.44 197 ASP A N 1
ATOM 1652 C CA . ASP A 1 197 ? 56.058 13.075 -81.048 1.00 96.44 197 ASP A CA 1
ATOM 1653 C C . ASP A 1 197 ? 56.582 12.296 -82.263 1.00 96.44 197 ASP A C 1
ATOM 1655 O O . ASP A 1 197 ? 57.389 12.802 -83.044 1.00 96.44 197 ASP A O 1
ATOM 1659 N N . GLN A 1 198 ? 56.061 11.085 -82.491 1.00 96.75 198 GLN A N 1
ATOM 1660 C CA . GLN A 1 198 ? 56.411 10.282 -83.664 1.00 96.75 198 GLN A CA 1
ATOM 1661 C C . GLN A 1 198 ? 56.039 10.990 -84.975 1.00 96.75 198 GLN A C 1
ATOM 1663 O O . GLN A 1 198 ? 56.833 11.002 -85.917 1.00 96.75 198 GLN A O 1
ATOM 1668 N N . LEU A 1 199 ? 54.844 11.582 -85.054 1.00 96.56 199 LEU A N 1
ATOM 1669 C CA . LEU A 1 199 ? 54.407 12.334 -86.233 1.00 96.56 199 LEU A CA 1
ATOM 1670 C C . LEU A 1 199 ? 55.248 13.598 -86.446 1.00 96.56 199 LEU A C 1
ATOM 1672 O O . LEU A 1 199 ? 55.549 13.937 -87.590 1.00 96.56 199 LEU A O 1
ATOM 1676 N N . GLN A 1 200 ? 55.652 14.284 -85.373 1.00 96.31 200 GLN A N 1
ATOM 1677 C CA . GLN A 1 200 ? 56.554 15.435 -85.451 1.00 96.31 200 GLN A CA 1
ATOM 1678 C C . GLN A 1 200 ? 57.933 15.036 -85.982 1.00 96.31 200 GLN A C 1
ATOM 1680 O O . GLN A 1 200 ? 58.451 15.716 -86.870 1.00 96.31 200 GLN A O 1
ATOM 1685 N N . LEU A 1 201 ? 58.490 13.915 -85.509 1.00 96.50 201 LEU A N 1
ATOM 1686 C CA . LEU A 1 201 ? 59.762 13.379 -85.997 1.00 96.50 201 LEU A CA 1
ATOM 1687 C C . LEU A 1 201 ? 59.674 13.010 -87.484 1.00 96.50 201 LEU A C 1
ATOM 1689 O O . LEU A 1 201 ? 60.487 13.471 -88.279 1.00 96.50 201 LEU A O 1
ATOM 1693 N N . GLN A 1 202 ? 58.627 12.282 -87.886 1.00 96.06 202 GLN A N 1
ATOM 1694 C CA . GLN A 1 202 ? 58.380 11.957 -89.295 1.00 96.06 202 GLN A CA 1
ATOM 1695 C C . GLN A 1 202 ? 58.236 13.216 -90.164 1.00 96.06 202 GLN A C 1
ATOM 1697 O O . GLN A 1 202 ? 58.747 13.262 -91.282 1.00 96.06 202 GLN A O 1
ATOM 1702 N N . ASN A 1 203 ? 57.564 14.259 -89.663 1.00 96.31 203 ASN A N 1
ATOM 1703 C CA . ASN A 1 203 ? 57.440 15.535 -90.370 1.00 96.31 203 ASN A CA 1
ATOM 1704 C C . ASN A 1 203 ? 58.803 16.227 -90.529 1.00 96.31 203 ASN A C 1
ATOM 1706 O O . ASN A 1 203 ? 59.109 16.733 -91.608 1.00 96.31 203 ASN A O 1
ATOM 1710 N N . ALA A 1 204 ? 59.635 16.224 -89.483 1.00 96.00 204 ALA A N 1
ATOM 1711 C CA . ALA A 1 204 ? 60.990 16.766 -89.531 1.00 96.00 204 ALA A CA 1
ATOM 1712 C C . ALA A 1 204 ? 61.877 16.002 -90.530 1.00 96.00 204 ALA A C 1
ATOM 1714 O O . ALA A 1 204 ? 62.542 16.631 -91.354 1.00 96.00 204 ALA A O 1
ATOM 1715 N N . ASP A 1 205 ? 61.820 14.668 -90.534 1.00 95.94 205 ASP A N 1
ATOM 1716 C CA . ASP A 1 205 ? 62.556 13.821 -91.480 1.00 95.94 205 ASP A CA 1
ATOM 1717 C C . ASP A 1 205 ? 62.132 14.075 -92.928 1.00 95.94 205 ASP A C 1
ATOM 1719 O O . ASP A 1 205 ? 62.979 14.214 -93.813 1.00 95.94 205 ASP A O 1
ATOM 1723 N N . LEU A 1 206 ? 60.825 14.212 -93.180 1.00 96.50 206 LEU A N 1
ATOM 1724 C CA . LEU A 1 206 ? 60.299 14.565 -94.500 1.00 96.50 206 LEU A CA 1
ATOM 1725 C C . LEU A 1 206 ? 60.784 15.944 -94.956 1.00 96.50 206 LEU A C 1
ATOM 1727 O O . LEU A 1 206 ? 61.193 16.090 -96.108 1.00 96.50 206 LEU A O 1
ATOM 1731 N N . ARG A 1 207 ? 60.792 16.946 -94.066 1.00 95.88 207 ARG A N 1
ATOM 1732 C CA . ARG A 1 207 ? 61.354 18.275 -94.366 1.00 95.88 207 ARG A CA 1
ATOM 1733 C C . ARG A 1 207 ? 62.844 18.191 -94.681 1.00 95.88 207 ARG A C 1
ATOM 1735 O O . ARG A 1 207 ? 63.281 18.798 -95.654 1.00 95.88 207 ARG A O 1
ATOM 1742 N N . ASN A 1 208 ? 63.610 17.419 -93.912 1.00 95.38 208 ASN A N 1
ATOM 1743 C CA . ASN A 1 208 ? 65.041 17.221 -94.143 1.00 95.38 208 ASN A CA 1
ATOM 1744 C C . ASN A 1 208 ? 65.306 16.528 -95.487 1.00 95.38 208 ASN A C 1
ATOM 1746 O O . ASN A 1 208 ? 66.150 16.985 -96.257 1.00 95.38 208 ASN A O 1
ATOM 1750 N N . MET A 1 209 ? 64.554 15.470 -95.808 1.00 95.25 209 MET A N 1
ATOM 1751 C CA . MET A 1 209 ? 64.636 14.796 -97.107 1.00 95.25 209 MET A CA 1
ATOM 1752 C C . MET A 1 209 ? 64.263 15.726 -98.261 1.00 95.25 209 MET A C 1
ATOM 1754 O O . MET A 1 209 ? 64.965 15.752 -99.270 1.00 95.25 209 MET A O 1
ATOM 1758 N N . TYR A 1 210 ? 63.195 16.510 -98.110 1.00 95.94 210 TYR A N 1
ATOM 1759 C CA . TYR A 1 210 ? 62.786 17.505 -99.098 1.00 95.94 210 TYR A CA 1
ATOM 1760 C C . TYR A 1 210 ? 63.885 18.548 -99.328 1.00 95.94 210 TYR A C 1
ATOM 1762 O O . TYR A 1 210 ? 64.289 18.771 -100.466 1.00 95.94 210 TYR A O 1
ATOM 1770 N N . MET A 1 211 ? 64.439 19.126 -98.257 1.00 95.00 211 MET A N 1
ATOM 1771 C CA . MET A 1 211 ? 65.533 20.097 -98.346 1.00 95.00 211 MET A CA 1
ATOM 1772 C C . MET A 1 211 ? 66.781 19.500 -99.001 1.00 95.00 211 MET A C 1
ATOM 1774 O O . MET A 1 211 ? 67.398 20.153 -99.841 1.00 95.00 211 MET A O 1
ATOM 1778 N N . LYS A 1 212 ? 67.120 18.246 -98.676 1.00 95.50 212 LYS A N 1
ATOM 1779 C CA . LYS A 1 212 ? 68.216 17.518 -99.322 1.00 95.50 212 LYS A CA 1
ATOM 1780 C C . LYS A 1 212 ? 67.968 17.347 -100.822 1.00 95.50 212 LYS A C 1
ATOM 1782 O O . LYS A 1 212 ? 68.861 17.619 -101.614 1.00 95.50 212 LYS A O 1
ATOM 1787 N N . LYS A 1 213 ? 66.750 16.971 -101.224 1.00 95.62 213 LYS A N 1
ATOM 1788 C CA . LYS A 1 213 ? 66.369 16.862 -102.641 1.00 95.62 213 LYS A CA 1
ATOM 1789 C C . LYS A 1 213 ? 66.400 18.211 -103.361 1.00 95.62 213 LYS A C 1
ATOM 1791 O O . LYS A 1 213 ? 66.848 18.274 -104.500 1.00 95.62 213 LYS A O 1
ATOM 1796 N N . CYS A 1 214 ? 65.992 19.299 -102.708 1.00 94.25 214 CYS A N 1
ATOM 1797 C CA . CYS A 1 214 ? 66.152 20.646 -103.255 1.00 94.25 214 CYS A CA 1
ATOM 1798 C C . CYS A 1 214 ? 67.628 21.021 -103.445 1.00 94.25 214 CYS A C 1
ATOM 1800 O O . CYS A 1 214 ? 67.959 21.605 -104.472 1.00 94.25 214 CYS A O 1
ATOM 1802 N N . ALA A 1 215 ? 68.504 20.677 -102.495 1.00 92.62 215 ALA A N 1
ATOM 1803 C CA . ALA A 1 215 ? 69.944 20.901 -102.626 1.00 92.62 215 ALA A CA 1
ATOM 1804 C C . ALA A 1 215 ? 70.531 20.107 -103.805 1.00 92.62 215 ALA A C 1
ATOM 1806 O O . ALA A 1 215 ? 71.184 20.699 -104.658 1.00 92.62 215 ALA A O 1
ATOM 1807 N N . GLU A 1 216 ? 70.194 18.816 -103.925 1.00 93.38 216 GLU A N 1
ATOM 1808 C CA . GLU A 1 216 ? 70.589 17.971 -105.065 1.00 93.38 216 GLU A CA 1
ATOM 1809 C C . GLU A 1 216 ? 70.148 18.586 -106.410 1.00 93.38 216 GLU A C 1
ATOM 1811 O O . GLU A 1 216 ? 70.945 18.666 -107.341 1.00 93.38 216 GLU A O 1
ATOM 1816 N N . LEU A 1 217 ? 68.916 19.106 -106.510 1.00 93.62 217 LEU A N 1
ATOM 1817 C CA . LEU A 1 217 ? 68.429 19.785 -107.721 1.00 93.62 217 LEU A CA 1
ATOM 1818 C C . LEU A 1 217 ? 69.167 21.098 -108.020 1.00 93.62 217 LEU A C 1
ATOM 1820 O O . LEU A 1 217 ? 69.360 21.448 -109.187 1.00 93.62 217 LEU A O 1
ATOM 1824 N N . VAL A 1 218 ? 69.555 21.857 -106.991 1.00 93.06 218 VAL A N 1
ATOM 1825 C CA . VAL A 1 218 ? 70.359 23.077 -107.161 1.00 93.06 218 VAL A CA 1
ATOM 1826 C C . VAL A 1 218 ? 71.754 22.723 -107.670 1.00 93.06 218 VAL A C 1
ATOM 1828 O O . VAL A 1 218 ? 72.223 23.370 -108.608 1.00 93.06 218 VAL A O 1
ATOM 1831 N N . ASP A 1 219 ? 72.371 21.677 -107.123 1.00 92.38 219 ASP A N 1
ATOM 1832 C CA . ASP A 1 219 ? 73.673 21.175 -107.566 1.00 92.38 219 ASP A CA 1
ATOM 1833 C C . ASP A 1 219 ? 73.605 20.656 -109.011 1.00 92.38 219 ASP A C 1
ATOM 1835 O O . ASP A 1 219 ? 74.430 21.032 -109.845 1.00 92.38 219 ASP A O 1
ATOM 1839 N N . GLU A 1 220 ? 72.577 19.880 -109.370 1.00 91.31 220 GLU A N 1
ATOM 1840 C CA . GLU A 1 220 ? 72.335 19.445 -110.754 1.00 91.31 220 GLU A CA 1
ATOM 1841 C C . GLU A 1 220 ? 72.116 20.629 -111.703 1.00 91.31 220 GLU A C 1
ATOM 1843 O O . GLU A 1 220 ? 72.650 20.658 -112.819 1.00 91.31 220 GLU A O 1
ATOM 1848 N N . ARG A 1 221 ? 71.364 21.649 -111.272 1.00 90.50 221 ARG A N 1
ATOM 1849 C CA . ARG A 1 221 ? 71.169 22.883 -112.044 1.00 90.50 221 ARG A CA 1
ATOM 1850 C C . ARG A 1 221 ? 72.482 23.647 -112.224 1.00 90.50 221 ARG A C 1
ATOM 1852 O O . ARG A 1 221 ? 72.720 24.203 -113.295 1.00 90.50 221 ARG A O 1
ATOM 1859 N N . ALA A 1 222 ? 73.337 23.680 -111.206 1.00 88.81 222 ALA A N 1
ATOM 1860 C CA . ALA A 1 222 ? 74.659 24.291 -111.293 1.00 88.81 222 ALA A CA 1
ATOM 1861 C C . ALA A 1 222 ? 75.569 23.514 -112.259 1.00 88.81 222 ALA A C 1
ATOM 1863 O O . ALA A 1 222 ? 76.180 24.124 -113.135 1.00 88.81 222 ALA A O 1
ATOM 1864 N N . LEU A 1 223 ? 75.585 22.179 -112.176 1.00 90.00 223 LEU A N 1
ATOM 1865 C CA . LEU A 1 223 ? 76.351 21.300 -113.067 1.00 90.00 223 LEU A CA 1
ATOM 1866 C C . LEU A 1 223 ? 75.889 21.399 -114.525 1.00 90.00 223 LEU A C 1
ATOM 1868 O O . LEU A 1 223 ? 76.707 21.482 -115.439 1.00 90.00 223 LEU A O 1
ATOM 1872 N N . THR A 1 224 ? 74.579 21.399 -114.771 1.00 88.12 224 THR A N 1
ATOM 1873 C CA . THR A 1 224 ? 74.025 21.570 -116.125 1.00 88.12 224 THR A CA 1
ATOM 1874 C C . THR A 1 224 ? 74.337 22.952 -116.681 1.00 88.12 224 THR A C 1
ATOM 1876 O O . THR A 1 224 ? 74.759 23.055 -117.831 1.00 88.12 224 THR A O 1
ATOM 1879 N N . LYS A 1 225 ? 74.222 24.008 -115.865 1.00 87.94 225 LYS A N 1
ATOM 1880 C CA . LYS A 1 225 ? 74.637 25.360 -116.253 1.00 87.94 225 LYS A CA 1
ATOM 1881 C C . LYS A 1 225 ? 76.127 25.420 -116.586 1.00 87.94 225 LYS A C 1
ATOM 1883 O O . LYS A 1 225 ? 76.473 25.966 -117.626 1.00 87.94 225 LYS A O 1
ATOM 1888 N N . GLN A 1 226 ? 76.987 24.802 -115.777 1.00 87.69 226 GLN A N 1
ATOM 1889 C CA . GLN A 1 226 ? 78.419 24.714 -116.055 1.00 87.69 226 GLN A CA 1
ATOM 1890 C C . GLN A 1 226 ? 78.691 24.008 -117.392 1.00 87.69 226 GLN A C 1
ATOM 1892 O O . GLN A 1 226 ? 79.449 24.526 -118.207 1.00 87.69 226 GLN A O 1
ATOM 1897 N N . LYS A 1 227 ? 78.028 22.875 -117.670 1.00 87.44 227 LYS A N 1
ATOM 1898 C CA . LYS A 1 227 ? 78.144 22.173 -118.962 1.00 87.44 227 LYS A CA 1
ATOM 1899 C C . LYS A 1 227 ? 77.688 23.037 -120.141 1.00 87.44 227 LYS A C 1
ATOM 1901 O O . LYS A 1 227 ? 78.341 23.039 -121.183 1.00 87.44 227 LYS A O 1
ATOM 1906 N N . ILE A 1 228 ? 76.589 23.780 -119.986 1.00 84.31 228 ILE A N 1
ATOM 1907 C CA . ILE A 1 228 ? 76.113 24.733 -121.001 1.00 84.31 228 ILE A CA 1
ATOM 1908 C C . ILE A 1 228 ? 77.156 25.834 -121.211 1.00 84.31 228 ILE A C 1
ATOM 1910 O O . ILE A 1 228 ? 77.514 26.112 -122.352 1.00 84.31 228 ILE A O 1
ATOM 1914 N N . ASP A 1 229 ? 77.691 26.421 -120.139 1.00 83.81 229 ASP A N 1
ATOM 1915 C CA . ASP A 1 229 ? 78.717 27.464 -120.210 1.00 83.81 229 ASP A CA 1
ATOM 1916 C C . ASP A 1 229 ? 80.005 26.943 -120.876 1.00 83.81 229 ASP A C 1
ATOM 1918 O O . ASP A 1 229 ? 80.605 27.633 -121.703 1.00 83.81 229 ASP A O 1
ATOM 1922 N N . GLU A 1 230 ? 80.419 25.705 -120.594 1.00 84.69 230 GLU A N 1
ATOM 1923 C CA . GLU A 1 230 ? 81.534 25.025 -121.264 1.00 84.69 230 GLU A CA 1
ATOM 1924 C C . GLU A 1 230 ? 81.264 24.815 -122.761 1.00 84.69 230 GLU A C 1
ATOM 1926 O O . GLU A 1 230 ? 82.131 25.108 -123.590 1.00 84.69 230 GLU A O 1
ATOM 1931 N N . GLN A 1 231 ? 80.055 24.385 -123.137 1.00 80.25 231 GLN A N 1
ATOM 1932 C CA . GLN A 1 231 ? 79.649 24.200 -124.533 1.00 80.25 231 GLN A CA 1
ATOM 1933 C C . GLN A 1 231 ? 79.550 25.534 -125.291 1.00 80.25 231 GLN A C 1
ATOM 1935 O O . GLN A 1 231 ? 80.007 25.633 -126.435 1.00 80.25 231 GLN A O 1
ATOM 1940 N N . VAL A 1 232 ? 79.014 26.580 -124.656 1.00 82.56 232 VAL A N 1
ATOM 1941 C CA . VAL A 1 232 ? 78.991 27.959 -125.171 1.00 82.56 232 VAL A CA 1
ATOM 1942 C C . VAL A 1 232 ? 80.414 28.479 -125.342 1.00 82.56 232 VAL A C 1
ATOM 1944 O O . VAL A 1 232 ? 80.741 29.073 -126.366 1.00 82.56 232 VAL A O 1
ATOM 1947 N N . ASN A 1 233 ? 81.308 28.216 -124.391 1.00 80.19 233 ASN A N 1
ATOM 1948 C CA . ASN A 1 233 ? 82.711 28.598 -124.513 1.00 80.19 233 ASN A CA 1
ATOM 1949 C C . ASN A 1 233 ? 83.432 27.816 -125.619 1.00 80.19 233 ASN A C 1
ATOM 1951 O O . ASN A 1 233 ? 84.237 28.400 -126.345 1.00 80.19 233 ASN A O 1
ATOM 1955 N N . PHE A 1 234 ? 83.143 26.526 -125.797 1.00 81.44 234 PHE A N 1
ATOM 1956 C CA . PHE A 1 234 ? 83.692 25.722 -126.888 1.00 81.44 234 PHE A CA 1
ATOM 1957 C C . PHE A 1 234 ? 83.206 26.215 -128.255 1.00 81.44 234 PHE A C 1
ATOM 1959 O O . PHE A 1 234 ? 84.019 26.431 -129.154 1.00 81.44 234 PHE A O 1
ATOM 1966 N N . THR A 1 235 ? 81.902 26.458 -128.407 1.00 77.69 235 THR A N 1
ATOM 1967 C CA . THR A 1 235 ? 81.321 27.024 -129.635 1.00 77.69 235 THR A CA 1
ATOM 1968 C C . THR A 1 235 ? 81.824 28.438 -129.891 1.00 77.69 235 THR A C 1
ATOM 1970 O O . THR A 1 235 ? 82.212 28.732 -131.017 1.00 77.69 235 THR A O 1
ATOM 1973 N N . ARG A 1 236 ? 81.948 29.288 -128.865 1.00 80.75 236 ARG A N 1
ATOM 1974 C CA . ARG A 1 236 ? 82.597 30.606 -128.963 1.00 80.75 236 ARG A CA 1
ATOM 1975 C C . ARG A 1 236 ? 84.047 30.482 -129.432 1.00 80.75 236 ARG A C 1
ATOM 1977 O O . ARG A 1 236 ? 84.443 31.217 -130.330 1.00 80.75 236 ARG A O 1
ATOM 1984 N N . LYS A 1 237 ? 84.833 29.545 -128.888 1.00 78.56 237 LYS A N 1
ATOM 1985 C CA . LYS A 1 237 ? 86.220 29.282 -129.322 1.00 78.56 237 LYS A CA 1
ATOM 1986 C C . LYS A 1 237 ? 86.283 28.747 -130.757 1.00 78.56 237 LYS A C 1
ATOM 1988 O O . LYS A 1 237 ? 87.142 29.176 -131.522 1.00 78.56 237 LYS A O 1
ATOM 1993 N N . GLN A 1 238 ? 85.378 27.851 -131.157 1.00 77.38 238 GLN A N 1
ATOM 1994 C CA . GLN A 1 238 ? 85.265 27.401 -132.549 1.00 77.38 238 GLN A CA 1
ATOM 1995 C C . GLN A 1 238 ? 84.879 28.545 -133.488 1.00 77.38 238 GLN A C 1
ATOM 1997 O O . GLN A 1 238 ? 85.463 28.669 -134.560 1.00 77.38 238 GLN A O 1
ATOM 2002 N N . LEU A 1 239 ? 83.924 29.388 -133.094 1.00 74.38 239 LEU A N 1
ATOM 2003 C CA . LEU A 1 239 ? 83.505 30.551 -133.866 1.00 74.38 239 LEU A CA 1
ATOM 2004 C C . LEU A 1 239 ? 84.656 31.550 -133.994 1.00 74.38 239 LEU A C 1
ATOM 2006 O O . LEU A 1 239 ? 84.913 32.024 -135.089 1.00 74.38 239 LEU A O 1
ATOM 2010 N N . GLN A 1 240 ? 85.407 31.803 -132.918 1.00 73.81 240 GLN A N 1
ATOM 2011 C CA . GLN A 1 240 ? 86.630 32.604 -132.966 1.00 73.81 240 GLN A CA 1
ATOM 2012 C C . GLN A 1 240 ? 87.669 32.000 -133.913 1.00 73.81 240 GLN A C 1
ATOM 2014 O O . GLN A 1 240 ? 88.241 32.743 -134.697 1.00 73.81 240 GLN A O 1
ATOM 2019 N N . ARG A 1 241 ? 87.878 30.674 -133.920 1.00 70.69 241 ARG A N 1
ATOM 2020 C CA . ARG A 1 241 ? 88.753 30.009 -134.907 1.00 70.69 241 ARG A CA 1
ATOM 2021 C C . ARG A 1 241 ? 88.234 30.156 -136.338 1.00 70.69 241 ARG A C 1
ATOM 2023 O O . ARG A 1 241 ? 89.026 30.415 -137.234 1.00 70.69 241 ARG A O 1
ATOM 2030 N N . LYS A 1 242 ? 86.923 30.034 -136.566 1.00 66.62 242 LYS A N 1
ATOM 2031 C CA . LYS A 1 242 ? 86.304 30.262 -137.883 1.00 66.62 242 LYS A CA 1
ATOM 2032 C C . LYS A 1 242 ? 86.437 31.720 -138.327 1.00 66.62 242 LYS A C 1
ATOM 2034 O O . LYS A 1 242 ? 86.790 31.958 -139.472 1.00 66.62 242 LYS A O 1
ATOM 2039 N N . LEU A 1 243 ? 86.227 32.681 -137.429 1.00 65.75 243 LEU A N 1
ATOM 2040 C CA . LEU A 1 243 ? 86.447 34.107 -137.681 1.00 65.75 243 LEU A CA 1
ATOM 2041 C C . LEU A 1 243 ? 87.927 34.411 -137.938 1.00 65.75 243 LEU A C 1
ATOM 2043 O O . LEU A 1 243 ? 88.230 35.209 -138.815 1.00 65.75 243 LEU A O 1
ATOM 2047 N N . LEU A 1 244 ? 88.850 33.747 -137.236 1.00 59.44 244 LEU A N 1
ATOM 2048 C CA . LEU A 1 244 ? 90.287 33.845 -137.493 1.00 59.44 244 LEU A CA 1
ATOM 2049 C C . LEU A 1 244 ? 90.646 33.263 -138.871 1.00 59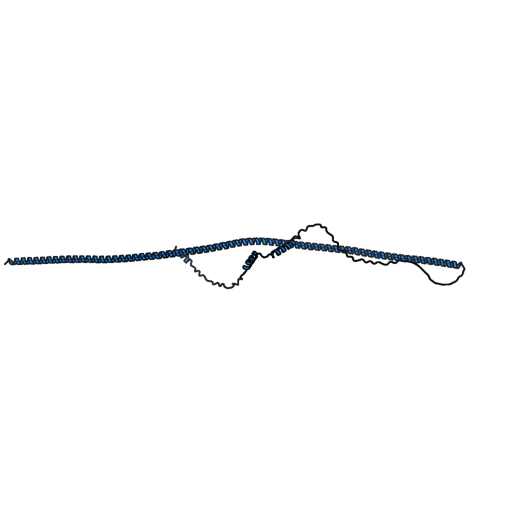.44 244 LEU A C 1
ATOM 2051 O O . LEU A 1 244 ? 91.412 33.880 -139.596 1.00 59.44 244 LEU A O 1
ATOM 2055 N N . ASN A 1 245 ? 90.044 32.137 -139.269 1.00 58.31 245 ASN A N 1
ATOM 2056 C CA . ASN A 1 245 ? 90.207 31.566 -140.611 1.00 58.31 245 ASN A CA 1
ATOM 2057 C C . ASN A 1 245 ? 89.629 32.475 -141.704 1.00 58.31 245 ASN A C 1
ATOM 2059 O O . ASN A 1 245 ? 90.288 32.668 -142.718 1.00 58.31 245 ASN A O 1
ATOM 2063 N N . ILE A 1 246 ? 88.462 33.095 -141.484 1.00 56.81 246 ILE A N 1
ATOM 2064 C CA . ILE A 1 246 ? 87.912 34.122 -142.387 1.00 56.81 246 ILE A CA 1
ATOM 2065 C C . ILE A 1 246 ? 88.897 35.294 -142.502 1.00 56.81 246 ILE A C 1
ATOM 2067 O O . ILE A 1 246 ? 89.192 35.742 -143.606 1.00 56.81 246 ILE A O 1
ATOM 2071 N N . ARG A 1 247 ? 89.492 35.720 -141.381 1.00 52.22 247 ARG A N 1
ATOM 2072 C CA . ARG A 1 247 ? 90.520 36.771 -141.339 1.00 52.22 247 ARG A CA 1
ATOM 2073 C C . ARG A 1 247 ? 91.815 36.395 -142.077 1.00 52.22 247 ARG A C 1
ATOM 2075 O O . ARG A 1 247 ? 92.533 37.295 -142.492 1.00 52.22 247 ARG A O 1
ATOM 2082 N N . ILE A 1 248 ? 92.109 35.104 -142.253 1.00 51.81 248 ILE A N 1
ATOM 2083 C CA . ILE A 1 248 ? 93.275 34.604 -143.004 1.00 51.81 248 ILE A CA 1
ATOM 2084 C C . ILE A 1 248 ? 92.971 34.482 -144.512 1.00 51.81 248 ILE A C 1
ATOM 2086 O O . ILE A 1 248 ? 93.875 34.655 -145.323 1.00 51.81 248 ILE A O 1
ATOM 2090 N N . THR A 1 249 ? 91.716 34.249 -144.918 1.00 43.28 249 THR A N 1
ATOM 2091 C CA . THR A 1 249 ? 91.325 34.097 -146.338 1.00 43.28 249 THR A CA 1
ATOM 2092 C C . THR A 1 249 ? 90.773 35.360 -147.006 1.00 43.28 249 THR A C 1
ATOM 2094 O O . THR A 1 249 ? 90.546 35.351 -148.212 1.00 43.28 249 THR A O 1
ATOM 2097 N N . SER A 1 250 ? 90.568 36.458 -146.274 1.00 40.59 250 SER A N 1
ATOM 2098 C CA . SER A 1 250 ? 90.156 37.745 -146.851 1.00 40.59 250 SER A CA 1
ATOM 2099 C C . SER A 1 250 ? 91.113 38.863 -146.434 1.00 40.59 250 SER A C 1
ATOM 2101 O O . SER A 1 250 ? 91.010 39.416 -145.338 1.00 40.59 250 SER A O 1
ATOM 2103 N N . ALA A 1 251 ? 92.048 39.201 -147.322 1.00 32.28 251 ALA A N 1
ATOM 2104 C CA . ALA A 1 251 ? 92.908 40.368 -147.199 1.00 32.28 251 ALA A CA 1
ATOM 2105 C C . ALA A 1 251 ? 92.092 41.657 -147.396 1.00 32.28 251 ALA A C 1
ATOM 2107 O O . ALA A 1 251 ? 91.913 42.107 -148.522 1.00 32.28 251 ALA A O 1
ATOM 2108 N N . VAL A 1 252 ? 91.611 42.253 -146.301 1.00 35.12 252 VAL A N 1
ATOM 2109 C CA . VAL A 1 252 ? 91.222 43.672 -146.229 1.00 35.12 252 VAL A CA 1
ATOM 2110 C C . VAL A 1 252 ? 91.570 44.199 -144.827 1.00 35.12 252 VAL A C 1
ATOM 2112 O O . VAL A 1 252 ? 91.077 43.652 -143.836 1.00 35.12 252 VAL A O 1
ATOM 2115 N N . PRO A 1 253 ? 92.415 45.238 -144.703 1.00 36.75 253 PRO A N 1
ATOM 2116 C CA . PRO A 1 253 ? 92.760 45.844 -143.425 1.00 36.75 253 PRO A CA 1
ATOM 2117 C C . PRO A 1 253 ? 91.789 46.981 -143.103 1.00 36.75 253 PRO A C 1
ATOM 2119 O O . PRO A 1 253 ? 91.700 47.926 -143.876 1.00 36.75 253 PRO A O 1
ATOM 2122 N N . LEU A 1 254 ? 91.128 46.950 -141.943 1.00 34.44 254 LEU A N 1
ATOM 2123 C CA . LEU A 1 254 ? 90.591 48.162 -141.321 1.00 34.44 254 LEU A CA 1
ATOM 2124 C C . LEU A 1 254 ? 90.741 48.109 -139.796 1.00 34.44 254 LEU A C 1
ATOM 2126 O O . LEU A 1 254 ? 90.190 47.258 -139.097 1.00 34.44 254 LEU A O 1
ATOM 2130 N N . SER A 1 255 ? 91.564 49.046 -139.342 1.00 31.41 255 SER A N 1
ATOM 2131 C CA . SER A 1 255 ? 91.645 49.623 -138.008 1.00 31.41 255 SER A CA 1
ATOM 2132 C C . SER A 1 255 ? 90.461 50.574 -137.802 1.00 31.41 255 SER A C 1
ATOM 2134 O O . SER A 1 255 ? 90.147 51.290 -138.749 1.00 31.41 255 SER A O 1
ATOM 2136 N N . THR A 1 256 ? 89.842 50.577 -136.613 1.00 34.84 256 THR A N 1
ATOM 2137 C CA . THR A 1 256 ? 89.725 51.746 -135.706 1.00 34.84 256 THR A CA 1
ATOM 2138 C C . THR A 1 256 ? 88.793 51.464 -134.512 1.00 34.84 256 THR A C 1
ATOM 2140 O O . THR A 1 256 ? 87.654 51.033 -134.651 1.00 34.84 256 THR A O 1
ATOM 2143 N N . ASP A 1 257 ? 89.360 51.675 -133.323 1.00 33.97 257 ASP A N 1
ATOM 2144 C CA . ASP A 1 257 ? 88.853 52.421 -132.162 1.00 33.97 257 ASP A CA 1
ATOM 2145 C C . ASP A 1 257 ? 87.434 52.232 -131.584 1.00 33.97 257 ASP A C 1
ATOM 2147 O O . ASP A 1 257 ? 86.413 52.633 -132.128 1.00 33.97 257 ASP A O 1
ATOM 2151 N N . ASN A 1 258 ? 87.442 51.733 -130.339 1.00 34.03 258 ASN A N 1
ATOM 2152 C CA . ASN A 1 258 ? 86.951 52.406 -129.127 1.00 34.03 258 ASN A CA 1
ATOM 2153 C C . ASN A 1 258 ? 85.790 53.413 -129.271 1.00 34.03 258 ASN A C 1
ATOM 2155 O O . ASN A 1 258 ? 86.008 54.555 -129.656 1.00 34.03 258 ASN A O 1
ATOM 2159 N N . GLN A 1 259 ? 84.628 53.088 -128.689 1.00 35.44 259 GLN A N 1
ATOM 2160 C CA . GLN A 1 259 ? 84.205 53.685 -127.409 1.00 35.44 259 GLN A CA 1
ATOM 2161 C C . GLN A 1 259 ? 82.872 53.113 -126.897 1.00 35.44 259 GLN A C 1
ATOM 2163 O O . GLN A 1 259 ? 81.832 53.124 -127.546 1.00 35.44 259 GLN A O 1
ATOM 2168 N N . THR A 1 260 ? 82.927 52.671 -125.644 1.00 41.25 260 THR A N 1
ATOM 2169 C CA . THR A 1 260 ? 81.848 52.634 -124.654 1.00 41.25 260 THR A CA 1
ATOM 2170 C C . THR A 1 260 ? 80.965 53.885 -124.669 1.00 41.25 260 THR A C 1
ATOM 2172 O O . THR A 1 260 ? 81.474 54.972 -124.410 1.00 41.25 260 THR A O 1
ATOM 2175 N N . ARG A 1 261 ? 79.636 53.717 -124.703 1.00 33.66 261 ARG A N 1
ATOM 2176 C CA . ARG A 1 261 ? 78.767 54.253 -123.639 1.00 33.66 261 ARG A CA 1
ATOM 2177 C C . ARG A 1 261 ? 77.353 53.677 -123.679 1.00 33.66 261 ARG A C 1
ATOM 2179 O O . ARG A 1 261 ? 76.672 53.669 -124.693 1.00 33.66 261 ARG A O 1
ATOM 2186 N N . ARG A 1 262 ? 76.966 53.211 -122.494 1.00 38.97 262 ARG A N 1
ATOM 2187 C CA . ARG A 1 262 ? 75.625 52.854 -122.036 1.00 38.97 262 ARG A CA 1
ATOM 2188 C C . ARG A 1 262 ? 74.619 53.968 -122.335 1.00 38.97 262 ARG A C 1
ATOM 2190 O O . ARG A 1 262 ? 74.962 55.129 -122.136 1.00 38.97 262 ARG A O 1
ATOM 2197 N N . LEU A 1 263 ? 73.370 53.596 -122.607 1.00 33.56 263 LEU A N 1
ATOM 2198 C CA . LEU A 1 263 ? 72.206 53.824 -121.735 1.00 33.56 263 LEU A CA 1
ATOM 2199 C C . LEU A 1 263 ? 70.914 53.436 -122.467 1.00 33.56 263 LEU A C 1
ATOM 2201 O O . LEU A 1 263 ? 70.877 53.430 -123.692 1.00 33.56 263 LEU A O 1
ATOM 2205 N N . SER A 1 264 ? 69.862 53.232 -121.666 1.00 32.59 264 SER A N 1
ATOM 2206 C CA . SER A 1 264 ? 68.450 53.153 -122.066 1.00 32.59 264 SER A CA 1
ATOM 2207 C C . SER A 1 264 ? 68.007 51.764 -122.536 1.00 32.59 264 SER A C 1
ATOM 2209 O O . SER A 1 264 ? 68.633 51.175 -123.400 1.00 32.59 264 SER A O 1
ATOM 2211 N N . THR A 1 265 ? 66.934 51.139 -122.060 1.00 32.41 265 THR A N 1
ATOM 2212 C CA . THR A 1 265 ? 65.859 51.453 -121.099 1.00 32.41 265 THR A CA 1
ATOM 2213 C C . THR A 1 265 ? 64.957 50.219 -121.092 1.00 32.41 265 THR A C 1
ATOM 2215 O O . THR A 1 265 ? 64.897 49.547 -122.118 1.00 32.41 265 THR A O 1
ATOM 2218 N N . CYS A 1 266 ? 64.145 50.068 -120.038 1.00 30.97 266 CYS A N 1
ATOM 2219 C CA . CYS A 1 266 ? 62.836 49.396 -120.088 1.00 30.97 266 CYS A CA 1
ATOM 2220 C C . CYS A 1 266 ? 62.883 47.864 -120.310 1.00 30.97 266 CYS A C 1
ATOM 2222 O O . CYS A 1 266 ? 63.701 47.338 -121.040 1.00 30.97 266 CYS A O 1
ATOM 2224 N N . ALA A 1 267 ? 62.032 47.033 -119.729 1.00 33.28 267 ALA A N 1
ATOM 2225 C CA . ALA A 1 267 ? 60.831 47.235 -118.946 1.00 33.28 267 ALA A CA 1
ATOM 2226 C C . ALA A 1 267 ? 60.432 45.883 -118.317 1.00 33.28 267 ALA A C 1
ATOM 2228 O O . ALA A 1 267 ? 60.871 44.822 -118.759 1.00 33.28 267 ALA A O 1
ATOM 2229 N N . THR A 1 268 ? 59.496 45.978 -117.368 1.00 36.44 268 THR A N 1
ATOM 2230 C CA . THR A 1 268 ? 58.384 45.039 -117.115 1.00 36.44 268 THR A CA 1
ATOM 2231 C C . THR A 1 268 ? 58.680 43.667 -116.511 1.00 36.44 268 THR A C 1
ATOM 2233 O O . THR A 1 268 ? 59.112 42.750 -117.195 1.00 36.44 268 THR A O 1
ATOM 2236 N N . ALA A 1 269 ? 58.273 43.520 -115.246 1.00 37.50 269 ALA A N 1
ATOM 2237 C CA . ALA A 1 269 ? 57.276 42.536 -114.787 1.00 37.50 269 ALA A CA 1
ATOM 2238 C C . ALA A 1 269 ? 56.904 42.907 -113.333 1.00 37.50 269 ALA A C 1
ATOM 2240 O O . ALA A 1 269 ? 57.747 42.845 -112.444 1.00 37.50 269 ALA A O 1
ATOM 2241 N N . SER A 1 270 ? 55.797 43.622 -113.100 1.00 37.91 270 SER A N 1
ATOM 2242 C CA . SER A 1 270 ? 54.456 43.075 -112.801 1.00 37.91 270 SER A CA 1
ATOM 2243 C C . SER A 1 270 ? 54.463 42.127 -111.591 1.00 37.91 270 SER A C 1
ATOM 2245 O O . SER A 1 270 ? 55.016 41.037 -111.679 1.00 37.91 270 SER A O 1
ATOM 2247 N N . GLN A 1 271 ? 53.981 42.614 -110.438 1.00 34.59 271 GLN A N 1
ATOM 2248 C CA . GLN A 1 271 ? 52.687 42.237 -109.817 1.00 34.59 271 GLN A CA 1
ATOM 2249 C C . GLN A 1 271 ? 52.725 40.802 -109.247 1.00 34.59 271 GLN A C 1
ATOM 2251 O O . GLN A 1 271 ? 52.999 39.855 -109.967 1.00 34.59 271 GLN A O 1
ATOM 2256 N N . TYR A 1 272 ? 52.546 40.570 -107.946 1.00 41.00 272 TYR A N 1
ATOM 2257 C CA . TYR A 1 272 ? 51.330 40.872 -107.192 1.00 41.00 272 TYR A CA 1
ATOM 2258 C C . TYR A 1 272 ? 51.598 41.239 -105.725 1.00 41.00 272 TYR A C 1
ATOM 2260 O O . TYR A 1 272 ? 52.406 40.620 -105.035 1.00 41.00 272 TYR A O 1
ATOM 2268 N N . GLU A 1 273 ? 50.845 42.239 -105.272 1.00 36.09 273 GLU A N 1
ATOM 2269 C CA . GLU A 1 273 ? 50.490 42.492 -103.879 1.00 36.09 273 GLU A CA 1
ATOM 2270 C C . GLU A 1 273 ? 49.673 41.329 -103.297 1.00 36.09 273 GLU A C 1
ATOM 2272 O O . GLU A 1 273 ? 48.982 40.641 -104.045 1.00 36.09 273 GLU A O 1
ATOM 2277 N N . LEU A 1 274 ? 49.715 41.162 -101.970 1.00 37.56 274 LEU A N 1
ATOM 2278 C CA . LEU A 1 274 ? 48.547 40.969 -101.093 1.00 37.56 274 LEU A CA 1
ATOM 2279 C C . LEU A 1 274 ? 49.028 40.821 -99.633 1.00 37.56 274 LEU A C 1
ATOM 2281 O O . LEU A 1 274 ? 49.390 39.744 -99.169 1.00 37.56 274 LEU A O 1
ATOM 2285 N N . SER A 1 275 ? 48.995 41.922 -98.890 1.00 45.25 275 SER A N 1
ATOM 2286 C CA . SER A 1 275 ? 48.469 41.917 -97.508 1.00 45.25 275 SER A CA 1
ATOM 2287 C C . SER A 1 275 ? 46.938 42.123 -97.623 1.00 45.25 275 SER A C 1
ATOM 2289 O O . SER A 1 275 ? 46.509 42.491 -98.719 1.00 45.25 275 SER A O 1
ATOM 2291 N N . PRO A 1 276 ? 46.075 42.100 -96.581 1.00 53.97 276 PRO A N 1
ATOM 2292 C CA . PRO A 1 276 ? 46.133 41.586 -95.197 1.00 53.97 276 PRO A CA 1
ATOM 2293 C C . PRO A 1 276 ? 44.808 40.884 -94.736 1.00 53.97 276 PRO A C 1
ATOM 2295 O O . PRO A 1 276 ? 43.770 41.091 -95.342 1.00 53.97 276 PRO A O 1
ATOM 2298 N N . THR A 1 277 ? 44.781 40.174 -93.593 1.00 40.31 277 THR A N 1
ATOM 2299 C CA . THR A 1 277 ? 43.593 40.003 -92.685 1.00 40.31 277 THR A CA 1
ATOM 2300 C C . THR A 1 277 ? 44.047 39.182 -91.468 1.00 40.31 277 THR A C 1
ATOM 2302 O O . THR A 1 277 ? 44.604 38.111 -91.654 1.00 40.31 277 THR A O 1
ATOM 2305 N N . ARG A 1 278 ? 44.038 39.619 -90.199 1.00 41.00 278 ARG A N 1
ATOM 2306 C CA . ARG A 1 278 ? 42.984 40.143 -89.301 1.00 41.00 278 ARG A CA 1
ATOM 2307 C C . ARG A 1 278 ? 41.764 39.221 -89.122 1.00 41.00 278 ARG A C 1
ATOM 2309 O O . ARG A 1 278 ? 40.738 39.458 -89.737 1.00 41.00 278 ARG A O 1
ATOM 2316 N N . CYS A 1 279 ? 41.854 38.316 -88.145 1.00 38.31 279 CYS A N 1
ATOM 2317 C CA . CYS A 1 279 ? 40.750 37.755 -87.339 1.00 38.31 279 CYS A CA 1
ATOM 2318 C C . CYS A 1 279 ? 41.310 37.690 -85.898 1.00 38.31 279 CYS A C 1
ATOM 2320 O O . CYS A 1 279 ? 42.404 37.171 -85.729 1.00 38.31 279 CYS A O 1
ATOM 2322 N N . ARG A 1 280 ? 40.799 38.277 -84.803 1.00 41.78 280 ARG A N 1
ATOM 2323 C CA . ARG A 1 280 ? 39.440 38.538 -84.290 1.00 41.78 280 ARG A CA 1
ATOM 2324 C C . ARG A 1 280 ? 38.513 37.316 -84.343 1.00 41.78 280 ARG A C 1
ATOM 2326 O O . ARG A 1 280 ? 37.763 37.158 -85.291 1.00 41.78 280 ARG A O 1
ATOM 2333 N N . SER A 1 281 ? 38.508 36.549 -83.253 1.00 42.31 281 SER A N 1
ATOM 2334 C CA . SER A 1 281 ? 37.343 35.819 -82.726 1.00 42.31 281 SER A CA 1
ATOM 2335 C C . SER A 1 281 ? 37.460 35.841 -81.193 1.00 42.31 281 SER A C 1
ATOM 2337 O O . SER A 1 281 ? 38.364 35.240 -80.629 1.00 42.31 281 SER A O 1
ATOM 2339 N N . ALA A 1 282 ? 36.826 36.795 -80.513 1.00 40.56 282 ALA A N 1
ATOM 2340 C CA . ALA A 1 282 ? 35.442 36.710 -80.041 1.00 40.56 282 ALA A CA 1
ATOM 2341 C C . ALA A 1 282 ? 35.256 35.582 -79.009 1.00 40.56 282 ALA A C 1
ATOM 2343 O O . ALA A 1 282 ? 34.858 34.470 -79.338 1.00 40.56 282 ALA A O 1
ATOM 2344 N N . PHE A 1 283 ? 35.524 35.921 -77.744 1.00 42.59 283 PHE A N 1
ATOM 2345 C CA . PHE A 1 283 ? 34.803 35.351 -76.613 1.00 42.59 283 PHE A CA 1
ATOM 2346 C C . PHE A 1 283 ? 33.316 35.664 -76.812 1.00 42.59 283 PHE A C 1
ATOM 2348 O O . PHE A 1 283 ? 32.932 36.833 -76.839 1.00 42.59 283 PHE A O 1
ATOM 2355 N N . ALA A 1 284 ? 32.495 34.631 -76.964 1.00 38.81 284 ALA A N 1
ATOM 2356 C CA . ALA A 1 284 ? 31.052 34.738 -76.862 1.00 38.81 284 ALA A CA 1
ATOM 2357 C C . ALA A 1 284 ? 30.551 33.624 -75.944 1.00 38.81 284 ALA A C 1
ATOM 2359 O O . ALA A 1 284 ? 30.640 32.433 -76.230 1.00 38.81 284 ALA A O 1
ATOM 2360 N N . THR A 1 285 ? 30.062 34.089 -74.806 1.00 49.00 285 THR A N 1
ATOM 2361 C CA . THR A 1 285 ? 29.128 33.448 -73.897 1.00 49.00 285 THR A CA 1
ATOM 2362 C C . THR A 1 285 ? 28.002 32.731 -74.645 1.00 49.00 285 THR A C 1
ATOM 2364 O O . THR A 1 285 ? 27.351 33.305 -75.515 1.00 49.00 285 THR A O 1
ATOM 2367 N N . SER A 1 286 ? 27.703 31.497 -74.242 1.00 37.69 286 SER A N 1
ATOM 2368 C CA . SER A 1 286 ? 26.393 30.891 -74.477 1.00 37.69 286 SER A CA 1
ATOM 2369 C C . SER A 1 286 ? 25.818 30.377 -73.158 1.00 37.69 286 SER A C 1
ATOM 2371 O O . SER A 1 286 ? 26.507 29.827 -72.302 1.00 37.69 286 SER A O 1
ATOM 2373 N N . ARG A 1 287 ? 24.546 30.732 -72.987 1.00 39.22 287 ARG A N 1
ATOM 2374 C CA . ARG A 1 287 ? 23.651 30.533 -71.847 1.00 39.22 287 ARG A CA 1
ATOM 2375 C C . ARG A 1 287 ? 23.227 29.061 -71.694 1.00 39.22 287 ARG A C 1
ATOM 2377 O O . ARG A 1 287 ? 23.394 28.286 -72.631 1.00 39.22 287 ARG A O 1
ATOM 2384 N N . PRO A 1 288 ? 22.624 28.700 -70.545 1.00 49.50 288 PRO A N 1
ATOM 2385 C CA . PRO A 1 288 ? 22.227 27.336 -70.231 1.00 49.50 288 PRO A CA 1
ATOM 2386 C C . PRO A 1 288 ? 20.941 26.957 -70.971 1.00 49.50 288 PRO A C 1
ATOM 2388 O O . PRO A 1 288 ? 20.045 27.787 -71.142 1.00 49.50 288 PRO A O 1
ATOM 2391 N N . VAL A 1 289 ? 20.844 25.691 -71.369 1.00 40.66 289 VAL A N 1
ATOM 2392 C CA . VAL A 1 289 ? 19.613 25.086 -71.881 1.00 40.66 289 VAL A CA 1
ATOM 2393 C C . VAL A 1 289 ? 19.134 24.054 -70.869 1.00 40.66 289 VAL A C 1
ATOM 2395 O O . VAL A 1 289 ? 19.819 23.078 -70.576 1.00 40.66 289 VAL A O 1
ATOM 2398 N N . SER A 1 290 ? 17.949 24.317 -70.334 1.00 47.44 290 SER A N 1
ATOM 2399 C CA . SER A 1 290 ? 17.103 23.381 -69.602 1.00 47.44 290 SER A CA 1
ATOM 2400 C C . SER A 1 290 ? 16.344 22.486 -70.588 1.00 47.44 290 SER A C 1
ATOM 2402 O O . SER A 1 290 ? 15.847 23.019 -71.576 1.00 47.44 290 SER A O 1
ATOM 2404 N N . ALA A 1 291 ? 16.187 21.190 -70.288 1.00 40.00 291 ALA A N 1
ATOM 2405 C CA . ALA A 1 291 ? 15.028 20.336 -70.635 1.00 40.00 291 ALA A CA 1
ATOM 2406 C C . ALA A 1 291 ? 15.300 18.884 -70.164 1.00 40.00 291 ALA A C 1
ATOM 2408 O O . ALA A 1 291 ? 16.281 18.283 -70.580 1.00 40.00 291 ALA A O 1
ATOM 2409 N N . THR A 1 292 ? 14.665 18.413 -69.083 1.00 37.16 292 THR A N 1
ATOM 2410 C CA . THR A 1 292 ? 13.402 17.629 -68.996 1.00 37.16 292 THR A CA 1
ATOM 2411 C C . THR A 1 292 ? 13.541 16.103 -69.160 1.00 37.16 292 THR A C 1
ATOM 2413 O O . THR A 1 292 ? 13.788 15.615 -70.253 1.00 37.16 292 THR A O 1
ATOM 2416 N N . ASN A 1 293 ? 13.272 15.412 -68.042 1.00 39.22 293 ASN A N 1
ATOM 2417 C CA . ASN A 1 293 ? 12.493 14.179 -67.807 1.00 39.22 293 ASN A CA 1
ATOM 2418 C C . ASN A 1 293 ? 12.638 12.918 -68.687 1.00 39.22 293 ASN A C 1
ATOM 2420 O O . ASN A 1 293 ? 12.296 12.929 -69.863 1.00 39.22 293 ASN A O 1
ATOM 2424 N N . ASN A 1 294 ? 12.974 11.806 -68.010 1.00 36.69 294 ASN A N 1
ATOM 2425 C CA . ASN A 1 294 ? 12.296 10.486 -67.976 1.00 36.69 294 ASN A CA 1
ATOM 2426 C C . ASN A 1 294 ? 13.018 9.652 -66.887 1.00 36.69 294 ASN A C 1
ATOM 2428 O O . ASN A 1 294 ? 14.192 9.341 -67.049 1.00 36.69 294 ASN A O 1
ATOM 2432 N N . ILE A 1 295 ? 12.542 9.569 -65.639 1.00 39.28 295 ILE A N 1
ATOM 2433 C CA . ILE A 1 295 ? 11.588 8.593 -65.064 1.00 39.28 295 ILE A CA 1
ATOM 2434 C C . ILE A 1 295 ? 11.769 7.155 -65.580 1.00 39.28 295 ILE A C 1
ATOM 2436 O O . ILE A 1 295 ? 11.289 6.806 -66.653 1.00 39.28 295 ILE A O 1
ATOM 2440 N N . SER A 1 296 ? 12.371 6.318 -64.731 1.00 38.81 296 SER A N 1
ATOM 2441 C CA . SER A 1 296 ? 11.976 4.921 -64.533 1.00 38.81 296 SER A CA 1
ATOM 2442 C C . SER A 1 296 ? 12.031 4.617 -63.033 1.00 38.81 296 SER A C 1
ATOM 2444 O O . SER A 1 296 ? 13.042 4.866 -62.376 1.00 38.81 296 SER A O 1
ATOM 2446 N N . GLU A 1 297 ? 10.894 4.158 -62.527 1.00 44.84 297 GLU A N 1
ATOM 2447 C CA . GLU A 1 297 ? 10.533 3.859 -61.143 1.00 44.84 297 GLU A CA 1
ATOM 2448 C C . GLU A 1 297 ? 11.391 2.747 -60.527 1.00 44.84 297 GLU A C 1
ATOM 2450 O O . GLU A 1 297 ? 11.533 1.687 -61.130 1.00 44.84 297 GLU A O 1
ATOM 2455 N N . ILE A 1 298 ? 11.882 2.961 -59.299 1.00 41.03 298 ILE A N 1
ATOM 2456 C CA . ILE A 1 298 ? 12.037 1.910 -58.281 1.00 41.03 298 ILE A CA 1
ATOM 2457 C C . ILE A 1 298 ? 11.632 2.522 -56.931 1.00 41.03 298 ILE A C 1
ATOM 2459 O O . ILE A 1 298 ? 12.148 3.564 -56.521 1.00 41.03 298 ILE A O 1
ATOM 2463 N N . ASP A 1 299 ? 10.661 1.871 -56.299 1.00 45.31 299 ASP A N 1
ATOM 2464 C CA . ASP A 1 299 ? 9.949 2.244 -55.080 1.00 45.31 299 ASP A CA 1
ATOM 2465 C C . ASP A 1 299 ? 10.844 2.616 -53.888 1.00 45.31 299 ASP A C 1
ATOM 2467 O O . ASP A 1 299 ? 11.706 1.848 -53.468 1.00 45.31 299 ASP A O 1
ATOM 2471 N N . ASN A 1 300 ? 10.558 3.769 -53.275 1.00 39.84 300 ASN A N 1
ATOM 2472 C CA . ASN A 1 300 ? 11.025 4.137 -51.935 1.00 39.84 300 ASN A CA 1
ATOM 2473 C C . ASN A 1 300 ? 9.932 4.922 -51.192 1.00 39.84 300 ASN A C 1
ATOM 2475 O O . ASN A 1 300 ? 10.052 6.111 -50.898 1.00 39.84 300 ASN A O 1
ATOM 2479 N N . ASN A 1 301 ? 8.843 4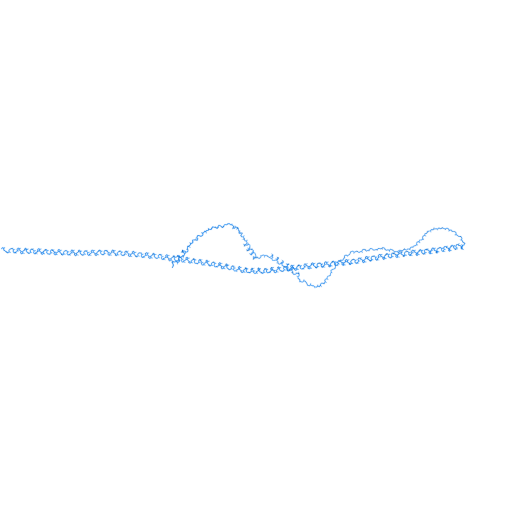.228 -50.866 1.00 48.16 301 ASN A N 1
ATOM 2480 C CA . ASN A 1 301 ? 7.915 4.658 -49.826 1.00 48.16 301 ASN A CA 1
ATOM 2481 C C . ASN A 1 301 ? 8.478 4.204 -48.476 1.00 48.16 301 ASN A C 1
ATOM 2483 O O . ASN A 1 301 ? 8.310 3.034 -48.153 1.00 48.16 301 ASN A O 1
ATOM 2487 N N . ASN A 1 302 ? 9.165 5.081 -47.725 1.00 48.97 302 ASN A N 1
ATOM 2488 C CA . ASN A 1 302 ? 9.238 4.989 -46.249 1.00 48.97 302 ASN A CA 1
ATOM 2489 C C . ASN A 1 302 ? 9.937 6.148 -45.505 1.00 48.97 302 ASN A C 1
ATOM 2491 O O . ASN A 1 302 ? 9.987 6.117 -44.278 1.00 48.97 302 ASN A O 1
ATOM 2495 N N . THR A 1 303 ? 10.440 7.197 -46.166 1.00 48.78 303 THR A N 1
ATOM 2496 C CA . THR A 1 303 ? 11.333 8.160 -45.469 1.00 48.78 303 THR A CA 1
ATOM 2497 C C . THR A 1 303 ? 10.768 9.573 -45.280 1.00 48.78 303 THR A C 1
ATOM 2499 O O . THR A 1 303 ? 11.443 10.432 -44.720 1.00 48.78 303 THR A O 1
ATOM 2502 N N . THR A 1 304 ? 9.523 9.848 -45.675 1.00 49.50 304 THR A N 1
ATOM 2503 C CA . THR A 1 304 ? 8.928 11.199 -45.552 1.00 49.50 304 THR A CA 1
ATOM 2504 C C . THR A 1 304 ? 7.862 11.341 -44.464 1.00 49.50 304 THR A C 1
ATOM 2506 O O . THR A 1 304 ? 7.482 12.465 -44.139 1.00 49.50 304 THR A O 1
ATOM 2509 N N . ASP A 1 305 ? 7.416 10.245 -43.844 1.00 49.62 305 ASP A N 1
ATOM 2510 C CA . ASP A 1 305 ? 6.369 10.298 -42.811 1.00 49.62 305 ASP A CA 1
ATOM 2511 C C . ASP A 1 305 ? 6.906 10.666 -41.416 1.00 49.62 305 ASP A C 1
ATOM 2513 O O . ASP A 1 305 ? 6.202 11.267 -40.605 1.00 49.62 305 ASP A O 1
ATOM 2517 N N . PHE A 1 306 ? 8.182 10.396 -41.126 1.00 48.31 306 PHE A N 1
ATOM 2518 C CA . PHE A 1 306 ? 8.734 10.593 -39.779 1.00 48.31 306 PHE A CA 1
ATOM 2519 C C . PHE A 1 306 ? 8.981 12.074 -39.431 1.00 48.31 306 PHE A C 1
ATOM 2521 O O . PHE A 1 306 ? 8.760 12.517 -38.301 1.00 48.31 306 PHE A O 1
ATOM 2528 N N . THR A 1 307 ? 9.387 12.881 -40.413 1.00 55.09 307 THR A N 1
ATOM 2529 C CA . THR A 1 307 ? 9.675 14.315 -40.239 1.00 55.09 307 THR A CA 1
ATOM 2530 C C . THR A 1 307 ? 8.406 15.165 -40.189 1.00 55.09 307 THR A C 1
ATOM 2532 O O . THR A 1 307 ? 8.312 16.076 -39.364 1.00 55.09 307 THR A O 1
ATOM 2535 N N . LEU A 1 308 ? 7.377 14.830 -40.976 1.00 52.72 308 LEU A N 1
ATOM 2536 C CA . LEU A 1 308 ? 6.076 15.507 -40.912 1.00 52.72 308 LEU A CA 1
ATOM 2537 C C . LEU A 1 308 ? 5.312 15.176 -39.622 1.00 52.72 308 LEU A C 1
ATOM 2539 O O . LEU A 1 308 ? 4.663 16.058 -39.051 1.00 52.72 308 LEU A O 1
ATOM 2543 N N . HIS A 1 309 ? 5.428 13.949 -39.102 1.00 53.88 309 HIS A N 1
ATOM 2544 C CA . HIS A 1 309 ? 4.737 13.561 -37.872 1.00 53.88 309 HIS A CA 1
ATOM 2545 C C . HIS A 1 309 ? 5.338 14.207 -36.610 1.00 53.88 309 HIS A C 1
ATOM 2547 O O . HIS A 1 309 ? 4.585 14.539 -35.685 1.00 53.88 309 HIS A O 1
ATOM 2553 N N . ASN A 1 310 ? 6.653 14.466 -36.601 1.00 53.00 310 ASN A N 1
ATOM 2554 C CA . ASN A 1 310 ? 7.339 15.181 -35.518 1.00 53.00 310 ASN A CA 1
ATOM 2555 C C . ASN A 1 310 ? 7.013 16.681 -35.498 1.00 53.00 310 ASN A C 1
ATOM 2557 O O . ASN A 1 310 ? 6.649 17.206 -34.445 1.00 53.00 310 ASN A O 1
ATOM 2561 N N . ILE A 1 311 ? 6.994 17.349 -36.657 1.00 60.72 311 ILE A N 1
ATOM 2562 C CA . ILE A 1 311 ? 6.596 18.769 -36.747 1.00 60.72 311 ILE A CA 1
ATOM 2563 C C . ILE A 1 311 ? 5.116 18.949 -36.344 1.00 60.72 311 ILE A C 1
ATOM 2565 O O . ILE A 1 311 ? 4.735 19.924 -35.685 1.00 60.72 311 ILE A O 1
ATOM 2569 N N . ARG A 1 312 ? 4.256 17.967 -36.656 1.00 57.50 312 ARG A N 1
ATOM 2570 C CA . ARG A 1 312 ? 2.834 17.965 -36.259 1.00 57.50 312 ARG A CA 1
ATOM 2571 C C . ARG A 1 312 ? 2.612 17.638 -34.771 1.00 57.50 312 ARG A C 1
ATOM 2573 O O . ARG A 1 312 ? 1.601 18.062 -34.208 1.00 57.50 312 ARG A O 1
ATOM 2580 N N . ARG A 1 313 ? 3.536 16.918 -34.116 1.00 58.06 313 ARG A N 1
ATOM 2581 C CA . ARG A 1 313 ? 3.528 16.680 -32.656 1.00 58.06 313 ARG A CA 1
ATOM 2582 C C . ARG A 1 313 ? 4.003 17.906 -31.877 1.00 58.06 313 ARG A C 1
ATOM 2584 O O . ARG A 1 313 ? 3.328 18.293 -30.925 1.00 58.06 313 ARG A O 1
ATOM 2591 N N . GLU A 1 314 ? 5.075 18.566 -32.313 1.00 56.16 314 GLU A N 1
ATOM 2592 C CA . GLU A 1 314 ? 5.564 19.794 -31.663 1.00 56.16 314 GLU A CA 1
ATOM 2593 C C . GLU A 1 314 ? 4.548 20.942 -31.739 1.00 56.16 314 GLU A C 1
ATOM 2595 O O . GLU A 1 314 ? 4.304 21.636 -30.749 1.00 56.16 314 GLU A O 1
ATOM 2600 N N . THR A 1 315 ? 3.874 21.107 -32.879 1.00 57.66 315 THR A N 1
ATOM 2601 C CA . THR A 1 315 ? 2.832 22.139 -33.034 1.00 57.66 315 THR A CA 1
ATOM 2602 C C . THR A 1 315 ? 1.562 21.844 -32.224 1.00 57.66 315 THR A C 1
ATOM 2604 O O . THR A 1 315 ? 0.890 22.783 -31.791 1.00 57.66 315 THR A O 1
ATOM 2607 N N . LYS A 1 316 ? 1.246 20.571 -31.935 1.00 53.50 316 LYS A N 1
ATOM 2608 C CA . LYS A 1 316 ? 0.156 20.194 -31.011 1.00 53.50 316 LYS A CA 1
ATOM 2609 C C . LYS A 1 316 ? 0.527 20.390 -29.537 1.00 53.50 316 LYS A C 1
ATOM 2611 O O . LYS A 1 316 ? -0.338 20.795 -28.763 1.00 53.50 316 LYS A O 1
ATOM 2616 N N . LEU A 1 317 ? 1.784 20.158 -29.153 1.00 53.91 317 LEU A N 1
ATOM 2617 C CA . LEU A 1 317 ? 2.267 20.398 -27.786 1.00 53.91 317 LEU A CA 1
ATOM 2618 C C . LEU A 1 317 ? 2.330 21.896 -27.458 1.00 53.91 317 LEU A C 1
ATOM 2620 O O . LEU A 1 317 ? 1.865 22.304 -26.396 1.00 53.91 317 LEU A O 1
ATOM 2624 N N . ARG A 1 318 ? 2.775 22.741 -28.402 1.00 56.09 318 ARG A N 1
ATOM 2625 C CA . ARG A 1 318 ? 2.775 24.203 -28.204 1.00 56.09 318 ARG A CA 1
ATOM 2626 C C . ARG A 1 318 ? 1.375 24.816 -28.097 1.00 56.09 318 ARG A C 1
ATOM 2628 O O . ARG A 1 318 ? 1.213 25.778 -27.360 1.00 56.09 318 ARG A O 1
ATOM 2635 N N . ARG A 1 319 ? 0.358 24.251 -28.762 1.00 55.41 319 ARG A N 1
ATOM 2636 C CA . ARG A 1 319 ? -1.037 24.726 -28.638 1.00 55.41 319 ARG A CA 1
ATOM 2637 C C . ARG A 1 319 ? -1.726 24.302 -27.337 1.00 55.41 319 ARG A C 1
ATOM 2639 O O . ARG A 1 319 ? -2.694 24.944 -26.953 1.00 55.41 319 ARG A O 1
ATOM 2646 N N . ARG A 1 320 ? -1.250 23.253 -26.654 1.00 53.28 320 ARG A N 1
ATOM 2647 C CA . ARG A 1 320 ? -1.763 22.867 -25.326 1.00 53.28 320 ARG A CA 1
ATOM 2648 C C . ARG A 1 320 ? -1.146 23.682 -24.189 1.00 53.28 320 ARG A C 1
ATOM 2650 O O . ARG A 1 320 ? -1.820 23.911 -23.199 1.00 53.28 320 ARG A O 1
ATOM 2657 N N . ALA A 1 321 ? 0.080 24.176 -24.356 1.00 51.91 321 ALA A N 1
ATOM 2658 C CA . ALA A 1 321 ? 0.751 25.02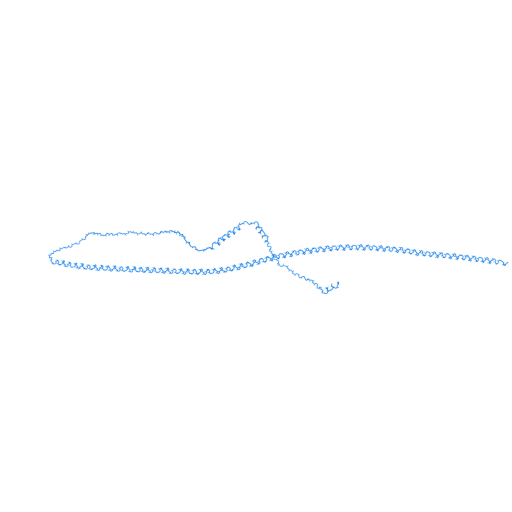1 -23.364 1.00 51.91 321 ALA A CA 1
ATOM 2659 C C . ALA A 1 321 ? 0.281 26.494 -23.360 1.00 51.91 321 ALA A C 1
ATOM 2661 O O . ALA A 1 321 ? 0.706 27.262 -22.504 1.00 51.91 321 ALA A O 1
ATOM 2662 N N . SER A 1 322 ? -0.566 26.901 -24.313 1.00 51.56 322 SER A N 1
ATOM 2663 C CA . SER A 1 322 ? -1.067 28.277 -24.452 1.00 51.56 322 SER A CA 1
ATOM 2664 C C . SER A 1 322 ? -2.577 28.414 -24.227 1.00 51.56 322 SER A C 1
ATOM 2666 O O . SER A 1 322 ? -3.147 29.449 -24.568 1.00 51.56 322 SER A O 1
ATOM 2668 N N . LEU A 1 323 ? -3.246 27.371 -23.728 1.00 63.97 323 LEU A N 1
ATOM 2669 C CA . LEU A 1 323 ? -4.650 27.461 -23.329 1.00 63.97 3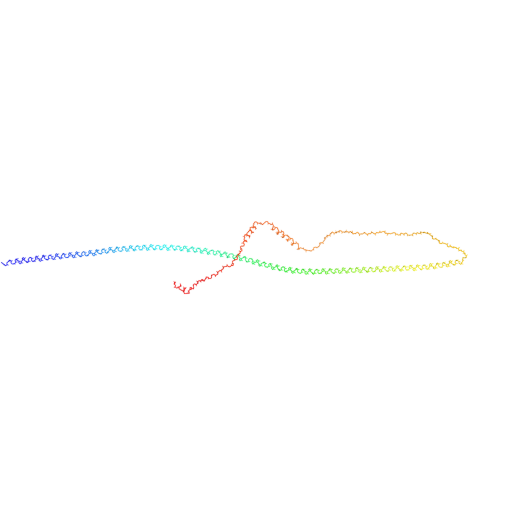23 LEU A CA 1
ATOM 2670 C C . LEU A 1 323 ? -4.728 28.031 -21.903 1.00 63.97 323 LEU A C 1
ATOM 2672 O O . LEU A 1 323 ? -3.904 27.658 -21.067 1.00 63.97 323 LEU A O 1
ATOM 2676 N N . PRO A 1 324 ? -5.673 28.945 -21.615 1.00 67.12 324 PRO A N 1
ATOM 2677 C CA . PRO A 1 324 ? -5.885 29.430 -20.259 1.00 67.12 324 PRO A CA 1
ATOM 2678 C C . PRO A 1 324 ? -6.237 28.246 -19.351 1.00 67.12 324 PRO A C 1
ATOM 2680 O O . PRO A 1 324 ? -7.119 27.454 -19.681 1.00 67.12 324 PRO A O 1
ATOM 2683 N N . ILE A 1 325 ? -5.508 28.132 -18.239 1.00 67.75 325 ILE A N 1
ATOM 2684 C CA . ILE A 1 325 ? -5.690 27.099 -17.213 1.00 67.75 325 ILE A CA 1
ATOM 2685 C C . ILE A 1 325 ? -7.147 27.142 -16.756 1.00 67.75 325 ILE A C 1
ATOM 2687 O O . ILE A 1 325 ? -7.637 28.204 -16.359 1.00 67.75 325 ILE A O 1
ATOM 2691 N N . THR A 1 326 ? -7.827 26.003 -16.844 1.00 80.06 326 THR A N 1
ATOM 2692 C CA . THR A 1 326 ? -9.233 25.890 -16.442 1.00 80.06 326 THR A CA 1
ATOM 2693 C C . THR A 1 326 ? -9.374 26.070 -14.928 1.00 80.06 326 THR A C 1
ATOM 2695 O O . THR A 1 326 ? -8.435 25.824 -14.171 1.00 80.06 326 THR A O 1
ATOM 2698 N N . GLU A 1 327 ? -10.531 26.539 -14.463 1.00 76.56 327 GLU A N 1
ATOM 2699 C CA . GLU A 1 327 ? -10.768 26.839 -13.040 1.00 76.56 327 GLU A CA 1
ATOM 2700 C C . GLU A 1 327 ? -10.546 25.599 -12.142 1.00 76.56 327 GLU A C 1
ATOM 2702 O O . GLU A 1 327 ? -9.970 25.707 -11.062 1.00 76.56 327 GLU A O 1
ATOM 2707 N N . GLU A 1 328 ? -10.852 24.401 -12.655 1.00 75.38 328 GLU A N 1
ATOM 2708 C CA . GLU A 1 328 ? -10.581 23.114 -11.995 1.00 75.38 328 GLU A CA 1
ATOM 2709 C C . GLU A 1 328 ? -9.077 22.822 -11.831 1.00 75.38 328 GLU A C 1
ATOM 2711 O O . GLU A 1 328 ? -8.635 22.342 -10.786 1.00 75.38 328 GLU A O 1
ATOM 2716 N N . GLU A 1 329 ? -8.254 23.151 -12.829 1.00 75.88 329 GLU A N 1
ATOM 2717 C CA . GLU A 1 329 ? -6.797 22.984 -12.748 1.00 75.88 329 GLU A CA 1
ATOM 2718 C C . GLU A 1 329 ? -6.167 23.993 -11.772 1.00 75.88 329 GLU A C 1
ATOM 2720 O O . GLU A 1 329 ? -5.192 23.668 -11.088 1.00 75.88 329 GLU A O 1
ATOM 2725 N N . GLN A 1 330 ? -6.744 25.194 -11.640 1.00 78.12 330 GLN A N 1
ATOM 2726 C CA . GLN A 1 330 ? -6.313 26.174 -10.635 1.00 78.12 330 GLN A CA 1
ATOM 2727 C C . GLN A 1 330 ? -6.619 25.710 -9.206 1.00 78.12 330 GLN A C 1
ATOM 2729 O O . GLN A 1 330 ? -5.829 25.970 -8.293 1.00 78.12 330 GLN A O 1
ATOM 2734 N N . ASP A 1 331 ? -7.716 24.984 -9.002 1.00 76.00 331 ASP A N 1
ATOM 2735 C CA . ASP A 1 331 ? -8.068 24.419 -7.699 1.00 76.00 331 ASP A CA 1
ATOM 2736 C C . ASP A 1 331 ? -7.179 23.233 -7.316 1.00 76.00 331 ASP A C 1
ATOM 2738 O O . ASP A 1 331 ? -6.758 23.132 -6.161 1.00 76.00 331 ASP A O 1
ATOM 2742 N N . ILE A 1 332 ? -6.768 22.407 -8.284 1.00 74.12 332 ILE A N 1
ATOM 2743 C CA . ILE A 1 332 ? -5.772 21.348 -8.058 1.00 74.12 332 ILE A CA 1
ATOM 2744 C C . ILE A 1 332 ? -4.418 21.957 -7.668 1.00 74.12 332 ILE A C 1
ATOM 2746 O O . ILE A 1 332 ? -3.786 21.511 -6.708 1.00 74.12 332 ILE A O 1
ATOM 2750 N N . VAL A 1 333 ? -3.980 23.017 -8.354 1.00 75.38 333 VAL A N 1
ATOM 2751 C CA . VAL A 1 333 ? -2.731 23.716 -8.011 1.00 75.38 333 VAL A CA 1
ATOM 2752 C C . VAL A 1 333 ? -2.828 24.393 -6.639 1.00 75.38 333 VAL A C 1
ATOM 2754 O O . VAL A 1 333 ? -1.875 24.313 -5.859 1.00 75.38 333 VAL A O 1
ATOM 2757 N N . ARG A 1 334 ? -3.975 24.989 -6.278 1.00 77.31 334 ARG A N 1
ATOM 2758 C CA . ARG A 1 334 ? -4.211 25.531 -4.925 1.00 77.31 334 ARG A CA 1
ATOM 2759 C C . ARG A 1 334 ? -4.184 24.446 -3.854 1.00 77.31 334 ARG A C 1
ATOM 2761 O O . ARG A 1 334 ? -3.577 24.652 -2.805 1.00 77.31 334 ARG A O 1
ATOM 2768 N N . TYR A 1 335 ? -4.762 23.278 -4.112 1.00 74.12 335 TYR A N 1
ATOM 2769 C CA . TYR A 1 335 ? -4.747 22.152 -3.179 1.00 74.12 335 TYR A CA 1
ATOM 2770 C C . TYR A 1 335 ? -3.332 21.589 -2.961 1.00 74.12 335 TYR A C 1
ATOM 2772 O O . TYR A 1 335 ? -2.927 21.333 -1.825 1.00 74.12 335 TYR A O 1
ATOM 2780 N N . LEU A 1 336 ? -2.538 21.468 -4.030 1.00 70.56 336 LEU A N 1
ATOM 2781 C CA . LEU A 1 336 ? -1.152 20.988 -3.960 1.00 70.56 336 LEU A CA 1
ATOM 2782 C C . LEU A 1 336 ? -0.199 22.000 -3.306 1.00 70.56 336 LEU A C 1
ATOM 2784 O O . LEU A 1 336 ? 0.722 21.607 -2.595 1.00 70.56 336 LEU A O 1
ATOM 2788 N N . THR A 1 337 ? -0.430 23.301 -3.494 1.00 69.62 337 THR A N 1
ATOM 2789 C CA . THR A 1 337 ? 0.380 24.360 -2.856 1.00 69.62 337 THR A CA 1
ATOM 2790 C C . THR A 1 337 ? -0.031 24.647 -1.409 1.00 69.62 337 THR A C 1
ATOM 2792 O O . THR A 1 337 ? 0.803 25.061 -0.606 1.00 69.62 337 THR A O 1
ATOM 2795 N N . SER A 1 338 ? -1.280 24.359 -1.028 1.00 61.34 338 SER A N 1
ATOM 2796 C CA . SER A 1 338 ? -1.758 24.503 0.358 1.00 61.34 338 SER A CA 1
ATOM 2797 C C . SER A 1 338 ? -1.299 23.361 1.273 1.00 61.34 338 SER A C 1
ATOM 2799 O O . SER A 1 338 ? -1.257 23.525 2.491 1.00 61.34 338 SER A O 1
ATOM 2801 N N . THR A 1 339 ? -0.932 22.206 0.709 1.00 52.81 339 THR A N 1
ATOM 2802 C CA . THR A 1 339 ? -0.493 21.018 1.462 1.00 52.81 339 THR A CA 1
ATOM 2803 C C . THR A 1 339 ? 1.031 20.922 1.609 1.00 52.81 339 THR A C 1
ATOM 2805 O O . THR A 1 339 ? 1.520 20.125 2.406 1.00 52.81 339 THR A O 1
ATOM 2808 N N . SER A 1 340 ? 1.801 21.782 0.930 1.00 47.56 340 SER A N 1
ATOM 2809 C CA . SER A 1 340 ? 3.271 21.768 0.948 1.00 47.56 340 SER A CA 1
ATOM 2810 C C . SER A 1 340 ? 3.928 22.616 2.050 1.00 47.56 340 SER A C 1
ATOM 2812 O O . SER A 1 340 ? 5.125 22.898 1.967 1.00 47.56 340 SER A O 1
ATOM 2814 N N . VAL A 1 341 ? 3.212 23.000 3.116 1.00 51.56 341 VAL A N 1
ATOM 2815 C CA . VAL A 1 341 ? 3.852 23.552 4.328 1.00 51.56 341 VAL A CA 1
ATOM 2816 C C . VAL A 1 341 ? 4.495 22.405 5.112 1.00 51.56 341 VAL A C 1
ATOM 2818 O O . VAL A 1 341 ? 3.991 21.917 6.121 1.00 51.56 341 VAL A O 1
ATOM 2821 N N . ILE A 1 342 ? 5.642 21.961 4.604 1.00 50.56 342 ILE A N 1
ATOM 2822 C CA . ILE A 1 342 ? 6.565 21.045 5.262 1.00 50.56 342 ILE A CA 1
ATOM 2823 C C . ILE A 1 342 ? 7.140 21.788 6.474 1.00 50.56 342 ILE A C 1
ATOM 2825 O O . ILE A 1 342 ? 8.070 22.589 6.361 1.00 50.56 342 ILE A O 1
ATOM 2829 N N . ARG A 1 343 ? 6.567 21.537 7.656 1.00 46.19 343 ARG A N 1
ATOM 2830 C CA . ARG A 1 343 ? 7.238 21.828 8.926 1.00 46.19 343 ARG A CA 1
ATOM 2831 C C . ARG A 1 343 ? 8.483 20.946 8.998 1.00 46.19 343 ARG A C 1
ATOM 2833 O O . ARG A 1 343 ? 8.380 19.723 9.038 1.00 46.19 343 ARG A O 1
ATOM 2840 N N . ARG A 1 344 ? 9.653 21.585 8.999 1.00 43.22 344 ARG A N 1
ATOM 2841 C CA . ARG A 1 344 ? 10.931 20.955 9.342 1.00 43.22 344 ARG A CA 1
ATOM 2842 C C . ARG A 1 344 ? 10.803 20.290 10.722 1.00 43.22 344 ARG A C 1
ATOM 2844 O O . ARG A 1 344 ? 10.328 20.960 11.640 1.00 43.22 344 ARG A O 1
ATOM 2851 N N . PRO A 1 345 ? 11.215 19.025 10.903 1.00 45.94 345 PRO A N 1
ATOM 2852 C CA . PRO A 1 345 ? 11.402 18.485 12.234 1.00 45.94 345 PRO A CA 1
ATOM 2853 C C . PRO A 1 345 ? 12.728 19.035 12.759 1.00 45.94 345 PRO A C 1
ATOM 2855 O O . PRO A 1 345 ? 13.804 18.621 12.325 1.00 45.94 345 PRO A O 1
ATOM 2858 N N . ASP A 1 346 ? 12.642 20.013 13.657 1.00 40.16 346 ASP A N 1
ATOM 2859 C CA . ASP A 1 346 ? 13.781 20.398 14.476 1.00 40.16 346 ASP A CA 1
ATOM 2860 C C . ASP A 1 346 ? 14.219 19.207 15.333 1.00 40.16 346 ASP A C 1
ATOM 2862 O O . ASP A 1 346 ? 13.419 18.422 15.849 1.00 40.16 346 ASP A O 1
ATOM 2866 N N . SER A 1 347 ? 15.535 19.085 15.438 1.00 51.22 347 SER A N 1
ATOM 2867 C CA . SER A 1 347 ? 16.271 18.093 16.200 1.00 51.22 347 SER A CA 1
ATOM 2868 C C . SER A 1 347 ? 15.741 17.928 17.628 1.00 51.22 347 SER A C 1
ATOM 2870 O O . SER A 1 347 ? 15.944 18.797 18.475 1.00 51.22 347 SER A O 1
ATOM 2872 N N . LEU A 1 348 ? 15.171 16.762 17.927 1.00 45.19 348 LEU A N 1
ATOM 2873 C CA . LEU A 1 348 ? 15.036 16.252 19.291 1.00 45.19 348 LEU A CA 1
ATOM 2874 C C . LEU A 1 348 ? 16.085 15.162 19.520 1.00 45.19 348 LEU A C 1
ATOM 2876 O O . LEU A 1 348 ? 15.789 13.980 19.665 1.00 45.19 348 LEU A O 1
ATOM 2880 N N . LEU A 1 349 ? 17.344 15.598 19.530 1.00 48.59 349 LEU A N 1
ATOM 2881 C CA . LEU A 1 349 ? 18.405 14.911 20.252 1.00 48.59 349 LEU A CA 1
ATOM 2882 C C . LEU A 1 349 ? 18.394 15.458 21.688 1.00 48.59 349 LEU A C 1
ATOM 2884 O O . LEU A 1 349 ? 18.359 16.671 21.873 1.00 48.59 349 LEU A O 1
ATOM 2888 N N . SER A 1 350 ? 18.508 14.566 22.675 1.00 52.66 350 SER A N 1
ATOM 2889 C CA . SER A 1 350 ? 18.677 14.848 24.114 1.00 52.66 350 SER A CA 1
ATOM 2890 C C . SER A 1 350 ? 17.400 15.102 24.927 1.00 52.66 350 SER A C 1
ATOM 2892 O O . SER A 1 350 ? 16.943 16.234 25.074 1.00 52.66 350 SER A O 1
ATOM 2894 N N . LYS A 1 351 ? 16.872 14.014 25.512 1.00 47.84 351 LYS A N 1
ATOM 2895 C CA . LYS A 1 351 ? 16.536 13.844 26.947 1.00 47.84 351 LYS A CA 1
ATOM 2896 C C . LYS A 1 351 ? 15.566 12.668 27.118 1.00 47.84 351 LYS A C 1
ATOM 2898 O O . LYS A 1 351 ? 14.367 12.854 27.270 1.00 47.84 351 LYS A O 1
ATOM 2903 N N . TYR A 1 352 ? 16.103 11.452 27.125 1.00 41.81 352 TYR A N 1
ATOM 2904 C CA . TYR A 1 352 ? 15.450 10.322 27.785 1.00 41.81 352 TYR A CA 1
ATOM 2905 C C . TYR A 1 352 ? 16.378 9.867 28.909 1.00 41.81 352 TYR A C 1
ATOM 2907 O O . TYR A 1 352 ? 17.306 9.092 28.694 1.00 41.81 352 TYR A O 1
ATOM 2915 N N . ASN A 1 353 ? 16.148 10.423 30.100 1.00 43.25 353 ASN A N 1
ATOM 2916 C CA . ASN A 1 353 ? 16.607 9.825 31.345 1.00 43.25 353 ASN A CA 1
ATOM 2917 C C . ASN A 1 353 ? 15.752 8.577 31.569 1.00 43.25 353 ASN A C 1
ATOM 2919 O O . ASN A 1 353 ? 14.562 8.679 31.857 1.00 43.25 353 ASN A O 1
ATOM 2923 N N . PHE A 1 354 ? 16.360 7.410 31.394 1.00 39.28 354 PHE A N 1
ATOM 2924 C CA . PHE A 1 354 ? 15.827 6.154 31.901 1.00 39.28 354 PHE A CA 1
ATOM 2925 C C . PHE A 1 354 ? 16.089 6.133 33.413 1.00 39.28 354 PHE A C 1
ATOM 2927 O O . PHE A 1 354 ? 17.144 5.691 33.865 1.00 39.28 354 PHE A O 1
ATOM 2934 N N . GLU A 1 355 ? 15.154 6.666 34.198 1.00 41.97 355 GLU A N 1
ATOM 2935 C CA . GLU A 1 355 ? 15.068 6.306 35.612 1.00 41.97 355 GLU A CA 1
ATOM 2936 C C . GLU A 1 355 ? 14.483 4.896 35.689 1.00 41.97 355 GLU A C 1
ATOM 2938 O O . GLU A 1 355 ? 13.339 4.628 35.322 1.00 41.97 355 GLU A O 1
ATOM 2943 N N . TYR A 1 356 ? 15.349 3.971 36.085 1.00 41.44 356 TYR A N 1
ATOM 2944 C CA . TYR A 1 356 ? 15.037 2.584 36.373 1.00 41.44 356 TYR A CA 1
ATOM 2945 C C . TYR A 1 356 ? 14.287 2.554 37.714 1.00 41.44 356 TYR A C 1
ATOM 2947 O O . TYR A 1 356 ? 14.906 2.534 38.773 1.00 41.44 356 TYR A O 1
ATOM 2955 N N . GLU A 1 357 ? 12.957 2.604 37.678 1.00 47.41 357 GLU A N 1
ATOM 2956 C CA . GLU A 1 357 ? 12.101 2.260 38.821 1.00 47.41 357 GLU A CA 1
ATOM 2957 C C . GLU A 1 357 ? 12.126 0.728 38.991 1.00 47.41 357 GLU A C 1
ATOM 2959 O O . GLU A 1 357 ? 11.650 0.005 38.107 1.00 47.41 357 GLU A O 1
ATOM 2964 N N . PRO A 1 358 ? 12.690 0.181 40.085 1.00 50.16 358 PRO A N 1
ATOM 2965 C CA . PRO A 1 358 ? 12.605 -1.240 40.354 1.00 50.16 358 PRO A CA 1
ATOM 2966 C C . PRO A 1 358 ? 11.198 -1.534 40.871 1.00 50.16 358 PRO A C 1
ATOM 2968 O O . PRO A 1 358 ? 10.882 -1.317 42.041 1.00 50.16 358 PRO A O 1
ATOM 2971 N N . THR A 1 359 ? 10.340 -2.055 39.994 1.00 46.69 359 THR A N 1
ATOM 2972 C CA . THR A 1 359 ? 9.057 -2.633 40.392 1.00 46.69 359 THR A CA 1
ATOM 2973 C C . THR A 1 359 ? 9.303 -3.692 41.463 1.00 46.69 359 THR A C 1
ATOM 2975 O O . THR A 1 359 ? 9.863 -4.754 41.184 1.00 46.69 359 THR A O 1
ATOM 2978 N N . MET A 1 360 ? 8.873 -3.397 42.690 1.00 47.62 360 MET A N 1
ATOM 2979 C CA . MET A 1 360 ? 8.718 -4.354 43.781 1.00 47.62 360 MET A CA 1
ATOM 2980 C C . MET A 1 360 ? 7.682 -5.411 43.381 1.00 47.62 360 MET A C 1
ATOM 2982 O O . MET A 1 360 ? 6.518 -5.361 43.779 1.00 47.62 360 MET A O 1
ATOM 2986 N N . ILE A 1 361 ? 8.110 -6.394 42.594 1.00 46.72 361 ILE A N 1
ATOM 2987 C CA . ILE A 1 361 ? 7.429 -7.678 42.506 1.00 46.72 361 ILE A CA 1
ATOM 2988 C C . ILE A 1 361 ? 7.685 -8.350 43.853 1.00 46.72 361 ILE A C 1
ATOM 2990 O O . ILE A 1 361 ? 8.725 -8.964 44.087 1.00 46.72 361 ILE A O 1
ATOM 2994 N N . LYS A 1 362 ? 6.746 -8.167 44.787 1.00 55.53 362 LYS A N 1
ATOM 2995 C CA . LYS A 1 362 ? 6.645 -9.036 45.956 1.00 55.53 362 LYS A CA 1
ATOM 2996 C C . LYS A 1 362 ? 6.457 -10.449 45.419 1.00 55.53 362 LYS A C 1
ATOM 2998 O O . LYS A 1 362 ? 5.405 -10.767 44.871 1.00 55.53 362 LYS A O 1
ATOM 3003 N N . ASN A 1 363 ? 7.495 -11.266 45.559 1.00 50.19 363 ASN A N 1
ATOM 3004 C CA . ASN A 1 363 ? 7.414 -12.709 45.409 1.00 50.19 363 ASN A CA 1
ATOM 3005 C C . ASN A 1 363 ? 6.410 -13.221 46.449 1.00 50.19 363 ASN A C 1
ATOM 3007 O O . ASN A 1 363 ? 6.777 -13.475 47.594 1.00 50.19 363 ASN A O 1
ATOM 3011 N N . LEU A 1 364 ? 5.135 -13.300 46.066 1.00 56.38 364 LEU A N 1
ATOM 3012 C CA . LEU A 1 364 ? 4.156 -14.124 46.761 1.00 56.38 364 LEU A CA 1
ATOM 3013 C C . LEU A 1 364 ? 4.676 -15.553 46.671 1.00 56.38 364 LEU A C 1
ATOM 3015 O O . LEU A 1 364 ? 4.904 -16.077 45.576 1.00 56.38 364 LEU A O 1
ATOM 3019 N N . SER A 1 365 ? 4.970 -16.131 47.830 1.00 69.25 365 SER A N 1
ATOM 3020 C CA . SER A 1 365 ? 5.504 -17.478 47.894 1.00 69.25 365 SER A CA 1
ATOM 3021 C C . SER A 1 365 ? 4.430 -18.443 47.398 1.00 69.25 365 SER A C 1
ATOM 3023 O O . SER A 1 365 ? 3.233 -18.212 47.570 1.00 69.25 365 SER A O 1
ATOM 3025 N N . LEU A 1 366 ? 4.843 -19.553 46.788 1.00 64.94 366 LEU A N 1
ATOM 3026 C CA . LEU A 1 366 ? 3.915 -20.584 46.314 1.00 64.94 366 LEU A CA 1
ATOM 3027 C C . LEU A 1 366 ? 3.015 -21.144 47.444 1.00 64.94 366 LEU A C 1
ATOM 3029 O O . LEU A 1 366 ? 1.996 -21.766 47.157 1.00 64.94 366 LEU A O 1
ATOM 3033 N N . GLN A 1 367 ? 3.374 -20.902 48.712 1.00 68.56 367 GLN A N 1
ATOM 3034 C CA . GLN A 1 367 ? 2.575 -21.222 49.895 1.00 68.56 367 GLN A CA 1
ATOM 3035 C C . GLN A 1 367 ? 1.345 -20.312 50.056 1.00 68.56 367 GLN A C 1
ATOM 3037 O O . GLN A 1 367 ? 0.276 -20.816 50.394 1.00 68.56 367 GLN A O 1
ATOM 3042 N N . ASP A 1 368 ? 1.434 -19.025 49.705 1.00 66.56 368 ASP A N 1
ATOM 3043 C CA . ASP A 1 368 ? 0.327 -18.063 49.863 1.00 66.56 368 ASP A CA 1
ATOM 3044 C C . ASP A 1 368 ? -0.817 -18.320 48.855 1.00 66.56 368 ASP A C 1
ATOM 3046 O O . ASP A 1 368 ? -1.997 -18.079 49.125 1.00 66.56 368 ASP A O 1
ATOM 3050 N N . LEU A 1 369 ? -0.483 -18.885 47.689 1.00 66.44 369 LEU A N 1
ATOM 3051 C CA . LEU A 1 369 ? -1.453 -19.339 46.683 1.00 66.44 369 LEU A CA 1
ATOM 3052 C C . LEU A 1 369 ? -2.086 -20.700 47.021 1.00 66.44 369 LEU A C 1
ATOM 3054 O O . LEU A 1 369 ? -3.136 -21.033 46.477 1.00 66.44 369 LEU A O 1
ATOM 3058 N N . GLN A 1 370 ? -1.483 -21.494 47.912 1.00 68.94 370 GLN A N 1
ATOM 3059 C CA . GLN A 1 370 ? -2.027 -22.798 48.313 1.00 68.94 370 GLN A CA 1
ATOM 3060 C C . GLN A 1 370 ? -3.002 -22.713 49.495 1.00 68.94 370 GLN A C 1
ATOM 3062 O O . GLN A 1 370 ? -3.873 -23.577 49.614 1.00 68.94 370 GLN A O 1
ATOM 3067 N N . GLU A 1 371 ? -2.923 -21.678 50.335 1.00 66.81 371 GLU A N 1
ATOM 3068 C CA . GLU A 1 371 ? -3.898 -21.463 51.417 1.00 66.81 371 GLU A CA 1
ATOM 3069 C C . GLU A 1 371 ? -5.232 -20.891 50.916 1.00 66.81 371 GLU A C 1
ATOM 3071 O O . GLU A 1 371 ? -6.288 -21.218 51.457 1.00 66.81 371 GLU A O 1
ATOM 3076 N N . THR A 1 372 ? -5.227 -20.131 49.819 1.00 63.84 372 THR A N 1
ATOM 3077 C CA . THR A 1 372 ? -6.449 -19.547 49.234 1.00 63.84 372 THR A CA 1
ATOM 3078 C C . THR A 1 372 ? -7.370 -20.573 48.563 1.00 63.84 372 THR A C 1
ATOM 3080 O O . THR A 1 372 ? -8.563 -20.314 48.430 1.00 63.84 372 THR A O 1
ATOM 3083 N N . PHE A 1 373 ? -6.868 -21.765 48.221 1.00 60.78 373 PHE A N 1
ATOM 3084 C CA . PHE A 1 373 ? -7.662 -22.850 47.623 1.00 60.78 373 PHE A CA 1
ATOM 3085 C C . PHE A 1 373 ? -8.163 -23.912 48.619 1.00 60.78 373 PHE A C 1
ATOM 3087 O O . PHE A 1 373 ? -8.863 -24.834 48.208 1.00 60.78 373 PHE A O 1
ATOM 3094 N N . LYS A 1 374 ? -7.846 -23.805 49.919 1.00 55.19 374 LYS A N 1
ATOM 3095 C CA . LYS A 1 374 ? -8.309 -24.764 50.947 1.00 55.19 374 LYS A CA 1
ATOM 3096 C C . LYS A 1 374 ? -9.527 -24.307 51.764 1.00 55.19 374 LYS A C 1
ATOM 3098 O O . LYS A 1 374 ? -9.970 -25.063 52.622 1.00 55.19 374 LYS A O 1
ATOM 3103 N N . SER A 1 375 ? -10.081 -23.125 51.488 1.00 50.88 375 SER A N 1
ATOM 3104 C CA . SER A 1 375 ? -11.261 -22.577 52.187 1.00 50.88 375 SER A CA 1
ATOM 3105 C C . SER A 1 375 ? -12.505 -22.424 51.296 1.00 50.88 375 SER A C 1
ATOM 3107 O O . SER A 1 375 ? -13.295 -21.504 51.505 1.00 50.88 375 SER A O 1
ATOM 3109 N N . GLN A 1 376 ? -12.698 -23.311 50.314 1.00 45.94 376 GLN A N 1
ATOM 3110 C CA . GLN A 1 376 ? -13.990 -23.483 49.632 1.00 45.94 376 GLN A CA 1
ATOM 3111 C C . GLN A 1 376 ? -14.579 -24.860 49.900 1.00 45.94 376 GLN A C 1
ATOM 3113 O O . GLN A 1 376 ? -13.819 -25.848 49.788 1.00 45.94 376 GLN A O 1
#